Protein AF-A0A939YQW4-F1 (afdb_monomer)

Structure (mmCIF, N/CA/C/O backbone):
data_AF-A0A939YQW4-F1
#
_entry.id   AF-A0A939YQW4-F1
#
loop_
_atom_site.group_PDB
_atom_site.id
_atom_site.type_symbol
_atom_site.label_atom_id
_atom_site.label_alt_id
_atom_site.label_comp_id
_atom_site.label_asym_id
_atom_site.label_entity_id
_atom_site.label_seq_id
_atom_site.pdbx_PDB_ins_code
_atom_site.Cartn_x
_atom_site.Cartn_y
_atom_site.Cartn_z
_atom_site.occupancy
_atom_site.B_iso_or_equiv
_atom_site.auth_seq_id
_atom_site.auth_comp_id
_atom_site.auth_asym_id
_atom_site.auth_atom_id
_atom_site.pdbx_PDB_model_num
ATOM 1 N N . MET A 1 1 ? -49.190 -69.849 -3.416 1.00 30.16 1 MET A N 1
ATOM 2 C CA . MET A 1 1 ? -49.965 -68.965 -2.510 1.00 30.16 1 MET A CA 1
ATOM 3 C C . MET A 1 1 ? -49.266 -67.608 -2.540 1.00 30.16 1 MET A C 1
ATOM 5 O O . MET A 1 1 ? -48.049 -67.630 -2.464 1.00 30.16 1 MET A O 1
ATOM 9 N N . ALA A 1 2 ? -49.889 -66.443 -2.730 1.00 30.00 2 ALA A N 1
ATOM 10 C CA . ALA A 1 2 ? -51.311 -66.060 -2.793 1.00 30.00 2 ALA A CA 1
ATOM 11 C C . ALA A 1 2 ? -51.545 -65.056 -3.982 1.00 30.00 2 ALA A C 1
ATOM 13 O O . ALA A 1 2 ? -50.626 -64.911 -4.788 1.00 30.00 2 ALA A O 1
ATOM 14 N N . PRO A 1 3 ? -52.747 -64.469 -4.206 1.00 33.31 3 PRO A N 1
ATOM 15 C CA . PRO A 1 3 ? -53.218 -64.133 -5.562 1.00 33.31 3 PRO A CA 1
ATOM 16 C C . PRO A 1 3 ? -53.056 -62.671 -6.058 1.00 33.31 3 PRO A C 1
ATOM 18 O O . PRO A 1 3 ? -52.365 -61.829 -5.495 1.00 33.31 3 PRO A O 1
ATOM 21 N N . LYS A 1 4 ? -53.711 -62.442 -7.203 1.00 27.64 4 LYS A N 1
ATOM 22 C CA . LYS A 1 4 ? -53.666 -61.358 -8.193 1.00 27.64 4 LYS A CA 1
ATOM 23 C C . LYS A 1 4 ? -54.621 -60.185 -7.871 1.00 27.64 4 LYS A C 1
ATOM 25 O O . LYS A 1 4 ? -55.777 -60.444 -7.579 1.00 27.64 4 LYS A O 1
ATOM 30 N N . ILE A 1 5 ? -54.114 -58.950 -8.021 1.00 29.58 5 ILE A N 1
ATOM 31 C CA . ILE A 1 5 ? -54.700 -57.692 -8.575 1.00 29.58 5 ILE A CA 1
ATOM 32 C C . ILE A 1 5 ? -56.235 -57.439 -8.458 1.00 29.58 5 ILE A C 1
ATOM 34 O O . ILE A 1 5 ? -57.017 -58.305 -8.826 1.00 29.58 5 ILE A O 1
ATOM 38 N N . ILE A 1 6 ? -56.626 -56.173 -8.181 1.00 28.83 6 ILE A N 1
ATOM 39 C CA . ILE A 1 6 ? -57.636 -55.316 -8.895 1.00 28.83 6 ILE A CA 1
ATOM 40 C C . ILE A 1 6 ? -58.507 -54.477 -7.919 1.00 28.83 6 ILE A C 1
ATOM 42 O O . ILE A 1 6 ? -59.417 -55.042 -7.335 1.00 28.83 6 ILE A O 1
ATOM 46 N N . ARG A 1 7 ? -58.286 -53.135 -7.895 1.00 27.45 7 ARG A N 1
ATOM 47 C CA . ARG A 1 7 ? -59.274 -52.002 -7.815 1.00 27.45 7 ARG A CA 1
ATOM 48 C C . ARG A 1 7 ? -60.324 -51.999 -6.666 1.00 27.45 7 ARG A C 1
ATOM 50 O O . ARG A 1 7 ? -60.473 -52.975 -5.960 1.00 27.45 7 ARG A O 1
ATOM 57 N N . ALA A 1 8 ? -61.129 -50.962 -6.406 1.00 28.20 8 ALA A N 1
ATOM 58 C CA . ALA A 1 8 ? -61.117 -49.498 -6.613 1.00 28.20 8 ALA A CA 1
ATOM 59 C C . ALA A 1 8 ? -62.215 -48.906 -5.696 1.00 28.20 8 ALA A C 1
ATOM 61 O O . ALA A 1 8 ? -63.096 -49.658 -5.288 1.00 28.20 8 ALA A O 1
ATOM 62 N N . SER A 1 9 ? -62.228 -47.587 -5.472 1.00 31.28 9 SER A N 1
ATOM 63 C CA . SER A 1 9 ? -63.451 -46.766 -5.609 1.00 31.28 9 SER A CA 1
ATOM 64 C C . SER A 1 9 ? -63.164 -45.292 -5.322 1.00 31.28 9 SER A C 1
ATOM 66 O O . SER A 1 9 ? -62.547 -44.963 -4.310 1.00 31.28 9 SER A O 1
ATOM 68 N N . ASP A 1 10 ? -63.641 -44.427 -6.208 1.00 33.38 10 ASP A N 1
ATOM 69 C CA . ASP A 1 10 ? -63.492 -42.972 -6.172 1.00 33.38 10 ASP A CA 1
ATOM 70 C C . ASP A 1 10 ? -64.419 -42.295 -5.136 1.00 33.38 10 ASP A C 1
ATOM 72 O O . ASP A 1 10 ? -65.405 -42.889 -4.696 1.00 33.38 10 ASP A O 1
ATOM 76 N N . GLY A 1 11 ? -64.125 -41.042 -4.754 1.00 30.00 11 GLY A N 1
ATOM 77 C CA . GLY A 1 11 ? -64.911 -40.312 -3.744 1.00 30.00 11 GLY A CA 1
ATOM 78 C C . GLY A 1 11 ? -64.477 -38.863 -3.455 1.00 30.00 11 GLY A C 1
ATOM 79 O O . GLY A 1 11 ? -64.029 -38.562 -2.353 1.00 30.00 11 GLY A O 1
ATOM 80 N N . GLN A 1 12 ? -64.637 -37.962 -4.428 1.00 27.55 12 GLN A N 1
ATOM 81 C CA . GLN A 1 12 ? -64.809 -36.500 -4.236 1.00 27.55 12 GLN A CA 1
ATOM 82 C C . GLN A 1 12 ? -66.330 -36.267 -3.980 1.00 27.55 12 GLN A C 1
ATOM 84 O O . GLN A 1 12 ? -67.111 -36.958 -4.626 1.00 27.55 12 GLN A O 1
ATOM 89 N N . GLU A 1 13 ? -66.902 -35.449 -3.075 1.00 27.69 13 GLU A N 1
ATOM 90 C CA . GLU A 1 13 ? -66.706 -34.047 -2.614 1.00 27.69 13 GLU A CA 1
ATOM 91 C C . GLU A 1 13 ? -67.605 -33.771 -1.353 1.00 27.69 13 GLU A C 1
ATOM 93 O O . GLU A 1 13 ? -68.468 -34.599 -1.079 1.00 27.69 13 GLU A O 1
ATOM 98 N N . VAL A 1 14 ? -67.612 -32.670 -0.560 1.00 27.38 14 VAL A N 1
ATOM 99 C CA . VAL A 1 14 ? -66.694 -31.545 -0.204 1.00 27.38 14 VAL A CA 1
ATOM 100 C C . VAL A 1 14 ? -67.257 -30.784 1.039 1.00 27.38 14 VAL A C 1
ATOM 102 O O . VAL A 1 14 ? -68.455 -30.529 1.093 1.00 27.38 14 VAL A O 1
ATOM 105 N N . LYS A 1 15 ? -66.380 -30.295 1.950 1.00 29.81 15 LYS A N 1
ATOM 106 C CA . LYS A 1 15 ? -66.595 -29.232 2.995 1.00 29.81 15 LYS A CA 1
ATOM 107 C C . LYS A 1 15 ? -67.604 -29.466 4.160 1.00 29.81 15 LYS A C 1
ATOM 109 O O . LYS A 1 15 ? -68.461 -30.333 4.062 1.00 29.81 15 LYS A O 1
ATOM 114 N N . PRO A 1 16 ? -67.615 -28.599 5.212 1.00 44.62 16 PRO A N 1
ATOM 115 C CA . PRO A 1 16 ? -66.535 -27.752 5.777 1.00 44.62 16 PRO A CA 1
ATOM 116 C C . PRO A 1 16 ? -66.421 -27.802 7.329 1.00 44.62 16 PRO A C 1
ATOM 118 O O . PRO A 1 16 ? -67.441 -27.884 8.000 1.00 44.62 16 PRO A O 1
ATOM 121 N N . ALA A 1 17 ? -65.228 -27.578 7.909 1.00 26.91 17 ALA A N 1
ATOM 122 C CA . ALA A 1 17 ? -65.021 -26.754 9.127 1.00 26.91 17 ALA A CA 1
ATOM 123 C C . ALA A 1 17 ? -63.537 -26.686 9.558 1.00 26.91 17 ALA A C 1
ATOM 125 O O . ALA A 1 17 ? -62.753 -27.591 9.302 1.00 26.91 17 ALA A O 1
ATOM 126 N N . ALA A 1 18 ? -63.188 -25.578 10.210 1.00 33.50 18 ALA A N 1
ATOM 127 C CA . ALA A 1 18 ? -61.872 -25.117 10.652 1.00 33.50 18 ALA A CA 1
ATOM 128 C C . ALA A 1 18 ? -60.946 -26.103 11.411 1.00 33.50 18 ALA A C 1
ATOM 130 O O . ALA A 1 18 ? -61.357 -26.683 12.413 1.00 33.50 18 ALA A O 1
ATOM 131 N N . ALA A 1 19 ? -59.655 -26.115 11.032 1.00 32.97 19 ALA A N 1
ATOM 132 C CA . ALA A 1 19 ? -58.505 -25.982 11.950 1.00 32.97 19 ALA A CA 1
ATOM 133 C C . ALA A 1 19 ? -57.177 -25.746 11.179 1.00 32.97 19 ALA A C 1
ATOM 135 O O . ALA A 1 19 ? -56.681 -26.616 10.466 1.00 32.97 19 ALA A O 1
ATOM 136 N N . GLU A 1 20 ? -56.598 -24.554 11.338 1.00 42.84 20 GLU A N 1
ATOM 137 C CA . GLU A 1 20 ? -55.246 -24.148 10.901 1.00 42.84 20 GLU A CA 1
ATOM 138 C C . GLU A 1 20 ? -54.150 -24.584 11.930 1.00 42.84 20 GLU A C 1
ATOM 140 O O . GLU A 1 20 ? -54.489 -25.136 12.975 1.00 42.84 20 GLU A O 1
ATOM 145 N N . PRO A 1 21 ? -52.831 -24.329 11.748 1.00 40.72 21 PRO A N 1
ATOM 146 C CA . PRO A 1 21 ? -51.987 -24.773 10.639 1.00 40.72 21 PRO A CA 1
ATOM 147 C C . PRO A 1 21 ? -50.604 -25.263 11.163 1.00 40.72 21 PRO A C 1
ATOM 149 O O . PRO A 1 21 ? -49.557 -24.721 10.802 1.00 40.72 21 PRO A O 1
ATOM 152 N N . ALA A 1 22 ? -50.567 -26.263 12.052 1.00 39.88 22 ALA A N 1
ATOM 153 C CA . ALA A 1 22 ? -49.387 -26.558 12.889 1.00 39.88 22 ALA A CA 1
ATOM 154 C C . ALA A 1 22 ? -48.066 -26.925 12.159 1.00 39.88 22 ALA A C 1
ATOM 156 O O . ALA A 1 22 ? -46.996 -26.851 12.758 1.00 39.88 22 ALA A O 1
ATOM 157 N N . VAL A 1 23 ? -48.102 -27.305 10.876 1.00 37.78 23 VAL A N 1
ATOM 158 C CA . VAL A 1 23 ? -46.944 -27.900 10.170 1.00 37.78 23 VAL A CA 1
ATOM 159 C C . VAL A 1 23 ? -46.058 -26.869 9.444 1.00 37.78 23 VAL A C 1
ATOM 161 O O . VAL A 1 23 ? -44.903 -27.155 9.136 1.00 37.78 23 VAL A O 1
ATOM 164 N N . LYS A 1 24 ? -46.529 -25.635 9.200 1.00 32.56 24 LYS A N 1
ATOM 165 C CA . LYS A 1 24 ? -45.761 -24.639 8.414 1.00 32.56 24 LYS A CA 1
ATOM 166 C C . LYS A 1 24 ? -44.738 -23.811 9.205 1.00 32.56 24 LYS A C 1
ATOM 168 O O . LYS A 1 24 ? -43.949 -23.104 8.586 1.00 32.56 24 LYS A O 1
ATOM 173 N N . LYS A 1 25 ? -44.687 -23.910 10.540 1.00 32.81 25 LYS A N 1
ATOM 174 C CA . LYS A 1 25 ? -43.757 -23.108 11.368 1.00 32.81 25 LYS A CA 1
ATOM 175 C C . LYS A 1 25 ? -42.356 -23.727 11.542 1.00 32.81 25 LYS A C 1
ATOM 177 O O . LYS A 1 25 ? -41.453 -23.045 12.007 1.00 32.81 25 LYS A O 1
ATOM 182 N N . ALA A 1 26 ? -42.151 -24.983 11.131 1.00 31.78 26 ALA A N 1
ATOM 183 C CA . ALA A 1 26 ? -40.873 -25.693 11.290 1.00 31.78 26 ALA A CA 1
ATOM 184 C C . ALA A 1 26 ? -39.884 -25.524 10.112 1.00 31.78 26 ALA A C 1
ATOM 186 O O . ALA A 1 26 ? -38.709 -25.845 10.252 1.00 31.78 26 ALA A O 1
ATOM 187 N N . ALA A 1 27 ? -40.329 -25.011 8.958 1.00 31.38 27 ALA A N 1
ATOM 188 C CA . ALA A 1 27 ? -39.517 -24.940 7.732 1.00 31.38 27 ALA A CA 1
ATOM 189 C C . ALA A 1 27 ? -38.803 -23.589 7.499 1.00 31.38 27 ALA A C 1
ATOM 191 O O . ALA A 1 27 ? -38.090 -23.442 6.512 1.00 31.38 27 ALA A O 1
ATOM 192 N N . ALA A 1 28 ? -38.975 -22.608 8.393 1.00 32.84 28 ALA A N 1
ATOM 193 C CA . ALA A 1 28 ? -38.348 -21.280 8.297 1.00 32.84 28 ALA A CA 1
ATOM 194 C C . ALA A 1 28 ? -37.102 -21.110 9.196 1.00 32.84 28 ALA A C 1
ATOM 196 O O . ALA A 1 28 ? -36.535 -20.024 9.263 1.00 32.84 28 ALA A O 1
ATOM 197 N N . ALA A 1 29 ? -36.676 -22.170 9.895 1.00 37.09 29 ALA A N 1
ATOM 198 C CA . ALA A 1 29 ? -35.589 -22.144 10.883 1.00 37.09 29 ALA A CA 1
ATOM 199 C C . ALA A 1 29 ? -34.308 -22.881 10.429 1.00 37.09 29 ALA A C 1
ATOM 201 O O . ALA A 1 29 ? -33.447 -23.191 11.248 1.00 37.09 29 ALA A O 1
ATOM 202 N N . ALA A 1 30 ? -34.165 -23.166 9.131 1.00 41.22 30 ALA A N 1
ATOM 203 C CA . ALA A 1 30 ? -32.994 -23.830 8.556 1.00 41.22 30 ALA A CA 1
ATOM 204 C C . ALA A 1 30 ? -32.282 -22.883 7.577 1.00 41.22 30 ALA A C 1
ATOM 206 O O . ALA A 1 30 ? -32.712 -22.734 6.435 1.00 41.22 30 ALA A O 1
ATOM 207 N N . GLY A 1 31 ? -31.207 -22.217 8.019 1.00 39.03 31 GLY A N 1
ATOM 208 C CA . GLY A 1 31 ? -30.478 -21.289 7.142 1.00 39.03 31 GLY A CA 1
ATOM 209 C C . GLY A 1 31 ? -29.354 -20.451 7.756 1.00 39.03 31 GLY A C 1
ATOM 210 O O . GLY A 1 31 ? -28.451 -20.066 7.015 1.00 39.03 31 GLY A O 1
ATOM 211 N N . LYS A 1 32 ? -29.327 -20.201 9.078 1.00 49.53 32 LYS A N 1
ATOM 212 C CA . LYS A 1 32 ? -28.122 -19.634 9.714 1.00 49.53 32 LYS A CA 1
ATOM 213 C C . LYS A 1 32 ? -27.002 -20.680 9.628 1.00 49.53 32 LYS A C 1
ATOM 215 O O . LYS A 1 32 ? -27.008 -21.655 10.377 1.00 49.53 32 LYS A O 1
ATOM 220 N N . LYS A 1 33 ? -26.059 -20.496 8.694 1.00 58.78 33 LYS A N 1
ATOM 221 C CA . LYS A 1 33 ? -24.774 -21.211 8.716 1.00 58.78 33 LYS A CA 1
ATOM 222 C C . LYS A 1 33 ? -24.140 -20.961 10.085 1.00 58.78 33 LYS A C 1
ATOM 224 O O . LYS A 1 33 ? -24.171 -19.827 10.552 1.00 58.78 33 LYS A O 1
ATOM 229 N N . ALA A 1 34 ? -23.585 -21.992 10.718 1.00 70.69 34 ALA A N 1
ATOM 230 C CA . ALA A 1 34 ? -22.866 -21.813 11.974 1.00 70.69 34 ALA A CA 1
ATOM 231 C C . ALA A 1 34 ? -21.654 -20.903 11.720 1.00 70.69 34 ALA A C 1
ATOM 233 O O . ALA A 1 34 ? -20.734 -21.292 10.999 1.00 70.69 34 ALA A O 1
ATOM 234 N N . GLN A 1 35 ? -21.698 -19.681 12.250 1.00 81.12 35 GLN A N 1
ATOM 235 C CA . GLN A 1 35 ? -20.616 -18.711 12.122 1.00 81.12 35 GLN A CA 1
ATOM 236 C C . GLN A 1 35 ? -19.608 -18.954 13.238 1.00 81.12 35 GLN A C 1
ATOM 238 O O . GLN A 1 35 ? -19.984 -19.061 14.405 1.00 81.12 35 GLN A O 1
ATOM 243 N N . THR A 1 36 ? -18.330 -19.043 12.886 1.00 89.31 36 THR A N 1
ATOM 244 C CA . THR A 1 36 ? -17.248 -19.115 13.870 1.00 89.31 36 THR A CA 1
ATOM 245 C C . THR A 1 36 ? -16.894 -17.696 14.294 1.00 89.31 36 THR A C 1
ATOM 247 O O . THR A 1 36 ? -16.324 -16.957 13.486 1.00 89.31 36 THR A O 1
ATOM 250 N N . VAL A 1 37 ? -17.231 -17.312 15.523 1.00 89.56 37 VAL A N 1
ATOM 251 C CA . VAL A 1 37 ? -16.714 -16.078 16.130 1.00 89.56 37 VAL A CA 1
ATOM 252 C C . VAL A 1 37 ? -15.318 -16.356 16.679 1.00 89.56 37 VAL A C 1
ATOM 254 O O . VAL A 1 37 ? -15.072 -17.422 17.246 1.00 89.56 37 VAL A O 1
ATOM 257 N N . VAL A 1 38 ? -14.397 -15.428 16.444 1.00 92.56 38 VAL A N 1
ATOM 258 C CA . VAL A 1 38 ? -13.001 -15.495 16.870 1.00 92.56 38 VAL A CA 1
ATOM 259 C C . VAL A 1 38 ? -12.679 -14.193 17.592 1.00 92.56 38 VAL A C 1
ATOM 261 O O . VAL A 1 38 ? -12.739 -13.128 16.983 1.00 92.56 38 VAL A O 1
ATOM 264 N N . GLU A 1 39 ? -12.321 -14.279 18.868 1.00 90.88 39 GLU A N 1
ATOM 265 C CA . GLU A 1 39 ? -11.854 -13.126 19.640 1.00 90.88 39 GLU A CA 1
ATOM 266 C C . GLU A 1 39 ? -10.645 -12.484 18.938 1.00 90.88 39 GLU A C 1
ATOM 268 O O . GLU A 1 39 ? -9.712 -13.169 18.493 1.00 90.88 39 GLU A O 1
ATOM 273 N N . ALA A 1 40 ? -10.689 -11.166 18.770 1.00 85.44 40 ALA A N 1
ATOM 274 C CA . ALA A 1 40 ? -9.628 -10.407 18.144 1.00 85.44 40 ALA A CA 1
ATOM 275 C C . ALA A 1 40 ? -8.378 -10.448 19.027 1.00 85.44 40 ALA A C 1
ATOM 277 O O . ALA A 1 40 ? -8.417 -10.206 20.227 1.00 85.44 40 ALA A O 1
ATOM 278 N N . THR A 1 41 ? -7.226 -10.750 18.429 1.00 79.88 41 THR A N 1
ATOM 279 C CA . THR A 1 41 ? -5.960 -10.633 19.154 1.00 79.88 41 THR A CA 1
ATOM 280 C C . THR A 1 41 ? -5.552 -9.158 19.206 1.00 79.88 41 THR A C 1
ATOM 282 O O . THR A 1 41 ? -5.334 -8.598 18.122 1.00 79.88 41 THR A O 1
ATOM 285 N N . PRO A 1 42 ? -5.348 -8.551 20.390 1.00 71.88 42 PRO A N 1
ATOM 286 C CA . PRO A 1 42 ? -5.043 -7.129 20.498 1.00 71.88 42 PRO A CA 1
ATOM 287 C C . PRO A 1 42 ? -3.790 -6.752 19.718 1.00 71.88 42 PRO A C 1
ATOM 289 O O . PRO A 1 42 ? -2.706 -7.333 19.888 1.00 71.88 42 PRO A O 1
ATOM 292 N N . THR A 1 43 ? -3.933 -5.761 18.839 1.00 65.62 43 THR A N 1
ATOM 293 C CA . THR A 1 43 ? -2.882 -5.314 17.930 1.00 65.62 43 THR A CA 1
ATOM 294 C C . THR A 1 43 ? -1.780 -4.577 18.688 1.00 65.62 43 THR A C 1
ATOM 296 O O . THR A 1 43 ? -1.739 -3.357 18.766 1.00 65.62 43 THR A O 1
ATOM 299 N N . LYS A 1 44 ? -0.770 -5.319 19.162 1.00 60.72 44 LYS A N 1
ATOM 300 C CA . LYS A 1 44 ? 0.505 -4.768 19.679 1.00 60.72 44 LYS A CA 1
ATOM 301 C C . LYS A 1 44 ? 1.385 -4.146 18.573 1.00 60.72 44 LYS A C 1
ATOM 303 O O . LYS A 1 44 ? 2.600 -4.342 18.538 1.00 60.72 44 LYS A O 1
ATOM 308 N N . GLY A 1 45 ? 0.775 -3.455 17.613 1.00 63.41 45 GLY A N 1
ATOM 309 C CA . GLY A 1 45 ? 1.433 -2.847 16.467 1.00 63.41 45 GLY A CA 1
ATOM 310 C C . GLY A 1 45 ? 1.919 -1.439 16.786 1.00 63.41 45 GLY A C 1
ATOM 311 O O . GLY A 1 45 ? 1.120 -0.546 17.023 1.00 63.41 45 GLY A O 1
ATOM 312 N N . SER A 1 46 ? 3.228 -1.196 16.724 1.00 84.31 46 SER A N 1
ATOM 313 C CA . SER A 1 46 ? 3.735 0.179 16.742 1.00 84.31 46 SER A CA 1
ATOM 314 C C . SER A 1 46 ? 3.538 0.818 15.365 1.00 84.31 46 SER A C 1
ATOM 316 O O . SER A 1 46 ? 4.196 0.413 14.402 1.00 84.31 46 SER A O 1
ATOM 318 N N . ALA A 1 47 ? 2.687 1.845 15.271 1.00 87.62 47 ALA A N 1
ATOM 319 C CA . ALA A 1 47 ? 2.525 2.631 14.045 1.00 87.62 47 ALA A CA 1
ATOM 320 C C . ALA A 1 47 ? 3.866 3.197 13.542 1.00 87.62 47 ALA A C 1
ATOM 322 O O . ALA A 1 47 ? 4.163 3.132 12.351 1.00 87.62 47 ALA A O 1
ATOM 323 N N . LEU A 1 48 ? 4.727 3.664 14.456 1.00 88.88 48 LEU A N 1
ATOM 324 C CA . LEU A 1 48 ? 6.078 4.127 14.132 1.00 88.88 48 LEU A CA 1
ATOM 325 C C . LEU A 1 48 ? 6.929 3.016 13.493 1.00 88.88 48 LEU A C 1
ATOM 327 O O . LEU A 1 48 ? 7.578 3.252 12.477 1.00 88.88 48 LEU A O 1
ATOM 331 N N . GLY A 1 49 ? 6.893 1.799 14.047 1.00 91.62 49 GLY A N 1
ATOM 332 C CA . GLY A 1 49 ? 7.601 0.644 13.487 1.00 91.62 49 GLY A CA 1
ATOM 333 C C . GLY A 1 49 ? 7.136 0.299 12.068 1.00 91.62 49 GLY A C 1
ATOM 334 O O . GLY A 1 49 ? 7.964 0.063 11.188 1.00 91.62 49 GLY A O 1
ATOM 335 N N . TYR A 1 50 ? 5.824 0.349 11.818 1.00 93.69 50 TYR A N 1
ATOM 336 C CA . TYR A 1 50 ? 5.261 0.137 10.483 1.00 93.69 50 TYR A CA 1
ATOM 337 C C . TYR A 1 50 ? 5.625 1.259 9.493 1.00 93.69 50 TYR A C 1
ATOM 339 O O . TYR A 1 50 ? 6.023 0.951 8.368 1.00 93.69 50 TYR A O 1
ATOM 347 N N . ARG A 1 51 ? 5.598 2.538 9.908 1.00 94.50 51 ARG A N 1
ATOM 348 C CA . ARG A 1 51 ? 6.058 3.677 9.082 1.00 94.50 51 ARG A CA 1
ATOM 349 C C . ARG A 1 51 ? 7.539 3.563 8.718 1.00 94.50 51 ARG A C 1
ATOM 351 O O . ARG A 1 51 ? 7.890 3.746 7.556 1.00 94.50 51 ARG A O 1
ATOM 358 N N . ILE A 1 52 ? 8.406 3.217 9.675 1.00 94.88 52 ILE A N 1
ATOM 359 C CA . ILE A 1 52 ? 9.843 3.011 9.420 1.00 94.88 52 ILE A CA 1
ATOM 360 C C . ILE A 1 52 ? 10.053 1.846 8.445 1.00 94.88 52 ILE A C 1
ATOM 362 O O . ILE A 1 52 ? 10.796 1.994 7.477 1.00 94.88 52 ILE A O 1
ATOM 366 N N . GLY A 1 53 ? 9.369 0.714 8.651 1.00 95.25 53 GLY A N 1
ATOM 367 C CA . GLY A 1 53 ? 9.439 -0.438 7.746 1.00 95.25 53 GLY A CA 1
ATOM 368 C C . GLY A 1 53 ? 9.024 -0.092 6.312 1.00 95.25 53 GLY A C 1
ATOM 369 O O . GLY A 1 53 ? 9.731 -0.441 5.368 1.00 95.25 53 GLY A O 1
ATOM 370 N N . ALA A 1 54 ? 7.930 0.655 6.147 1.00 96.38 54 ALA A N 1
ATOM 371 C CA . ALA A 1 54 ? 7.473 1.151 4.851 1.00 96.38 54 ALA A CA 1
ATOM 372 C C . ALA A 1 54 ? 8.496 2.085 4.177 1.00 96.38 54 ALA A C 1
ATOM 374 O O . ALA A 1 54 ? 8.840 1.872 3.016 1.00 96.38 54 ALA A O 1
ATOM 375 N N . ILE A 1 55 ? 9.046 3.064 4.907 1.00 96.06 55 ILE A N 1
ATOM 376 C CA . ILE A 1 55 ? 10.067 3.986 4.381 1.00 96.06 55 ILE A CA 1
ATOM 377 C C . ILE A 1 55 ? 11.319 3.222 3.931 1.00 96.06 55 ILE A C 1
ATOM 379 O O . ILE A 1 55 ? 11.816 3.461 2.832 1.00 96.06 55 ILE A O 1
ATOM 383 N N . VAL A 1 56 ? 11.811 2.272 4.734 1.00 97.31 56 VAL A N 1
ATOM 384 C CA . VAL A 1 56 ? 12.972 1.440 4.372 1.00 97.31 56 VAL A CA 1
ATOM 385 C C . VAL A 1 56 ? 12.700 0.635 3.098 1.00 97.31 56 VAL A C 1
ATOM 387 O O . VAL A 1 56 ? 13.562 0.573 2.223 1.00 97.31 56 VAL A O 1
ATOM 390 N N . LEU A 1 57 ? 11.502 0.067 2.949 1.00 97.31 57 LEU A N 1
ATOM 391 C CA . LEU A 1 57 ? 11.124 -0.681 1.748 1.00 97.31 57 LEU A CA 1
ATOM 392 C C . LEU A 1 57 ? 10.985 0.213 0.508 1.00 97.31 57 LEU A C 1
ATOM 394 O O . LEU A 1 57 ? 11.439 -0.192 -0.558 1.00 97.31 57 LEU A O 1
ATOM 398 N N . TRP A 1 58 ? 10.464 1.440 0.625 1.00 97.31 58 TRP A N 1
ATOM 399 C CA . TRP A 1 58 ? 10.490 2.404 -0.485 1.00 97.31 58 TRP A CA 1
ATOM 400 C C . TRP A 1 58 ? 11.913 2.840 -0.858 1.00 97.31 58 TRP A C 1
ATOM 402 O O . TRP A 1 58 ? 12.202 3.012 -2.038 1.00 97.31 58 TRP A O 1
ATOM 412 N N . LEU A 1 59 ? 12.831 2.974 0.104 1.00 96.69 59 LEU A N 1
ATOM 413 C CA . LEU A 1 59 ? 14.243 3.245 -0.198 1.00 96.69 59 LEU A CA 1
ATOM 414 C C . LEU A 1 59 ? 14.916 2.060 -0.916 1.00 96.69 59 LEU A C 1
ATOM 416 O O . LEU A 1 59 ? 15.746 2.275 -1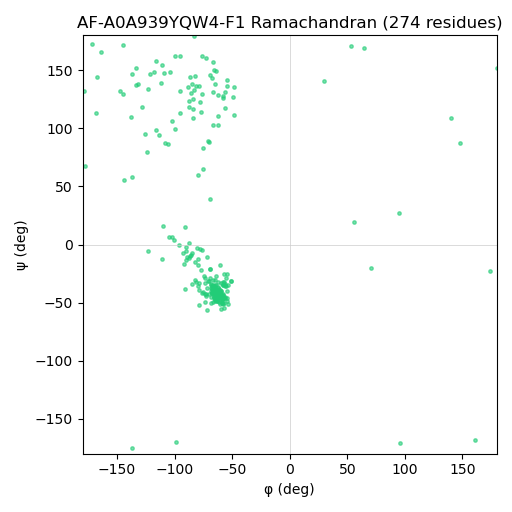.799 1.00 96.69 59 LEU A O 1
ATOM 420 N N . ILE A 1 60 ? 14.537 0.818 -0.591 1.00 95.94 60 ILE A N 1
ATOM 421 C CA . ILE A 1 60 ? 14.974 -0.390 -1.315 1.00 95.94 60 ILE A CA 1
ATOM 422 C C . ILE A 1 60 ? 14.387 -0.427 -2.736 1.00 95.94 60 ILE A C 1
ATOM 424 O O . ILE A 1 60 ? 15.112 -0.759 -3.674 1.00 95.94 60 ILE A O 1
ATOM 428 N N . ALA A 1 61 ? 13.115 -0.054 -2.901 1.00 95.19 61 ALA A N 1
ATOM 429 C CA . ALA A 1 61 ? 12.426 0.057 -4.188 1.00 95.19 61 ALA A CA 1
ATOM 430 C C . ALA A 1 61 ? 13.138 1.082 -5.104 1.00 95.19 61 ALA A C 1
ATOM 432 O O . ALA A 1 61 ? 13.729 0.719 -6.122 1.00 95.19 61 ALA A O 1
ATOM 433 N N . ILE A 1 62 ? 13.310 2.322 -4.627 1.00 94.19 62 ILE A N 1
ATOM 434 C CA . ILE A 1 62 ? 14.104 3.370 -5.299 1.00 94.19 62 ILE A CA 1
ATOM 435 C C . ILE A 1 62 ? 15.545 2.899 -5.589 1.00 94.19 62 ILE A C 1
ATOM 437 O O . ILE A 1 62 ? 16.113 3.220 -6.633 1.00 94.19 62 ILE A O 1
ATOM 441 N N . GLY A 1 63 ? 16.146 2.098 -4.703 1.00 91.94 63 GLY A N 1
ATOM 442 C CA . GLY A 1 63 ? 17.438 1.452 -4.940 1.00 91.94 63 GLY A CA 1
ATOM 443 C C . GLY A 1 63 ? 17.425 0.472 -6.122 1.00 91.94 63 GLY A C 1
ATOM 444 O O . GLY A 1 63 ? 18.348 0.489 -6.938 1.00 91.94 63 GLY A O 1
ATOM 445 N N . CYS A 1 64 ? 16.376 -0.344 -6.258 1.00 91.25 64 CYS A N 1
ATOM 446 C CA . CYS A 1 64 ? 16.158 -1.227 -7.408 1.00 91.25 64 CYS A CA 1
ATOM 447 C C . CYS A 1 64 ? 16.015 -0.429 -8.713 1.00 91.25 64 CYS A C 1
ATOM 449 O O . CYS A 1 64 ? 16.615 -0.801 -9.724 1.00 91.25 64 CYS A O 1
ATOM 451 N N . GLU A 1 65 ? 15.317 0.705 -8.674 1.00 90.00 65 GLU A N 1
ATOM 452 C CA . GLU A 1 65 ? 15.175 1.609 -9.818 1.00 90.00 65 GLU A CA 1
ATOM 453 C C . GLU A 1 65 ? 16.498 2.271 -10.234 1.00 90.00 65 GLU A C 1
ATOM 455 O O . GLU A 1 65 ? 16.885 2.250 -11.408 1.00 90.00 65 GLU A O 1
ATOM 460 N N . ILE A 1 66 ? 17.283 2.767 -9.273 1.00 89.69 66 ILE A N 1
ATOM 461 C CA . ILE A 1 66 ? 18.631 3.296 -9.541 1.00 89.69 66 ILE A CA 1
ATOM 462 C C . ILE A 1 66 ? 19.528 2.206 -10.157 1.00 89.69 66 ILE A C 1
ATOM 464 O O . ILE A 1 66 ? 20.273 2.479 -11.103 1.00 89.69 66 ILE A O 1
ATOM 468 N N . MET A 1 67 ? 19.433 0.957 -9.689 1.00 86.50 67 MET A N 1
ATOM 469 C CA . MET A 1 67 ? 20.165 -0.181 -10.262 1.00 86.50 67 MET A CA 1
ATOM 470 C C . MET A 1 67 ? 19.732 -0.487 -11.706 1.00 86.50 67 MET A C 1
ATOM 472 O O . MET A 1 67 ? 20.597 -0.691 -12.565 1.00 86.50 67 MET A O 1
ATOM 476 N N . ALA A 1 68 ? 18.430 -0.445 -12.009 1.00 85.69 68 ALA A N 1
ATOM 477 C CA . ALA A 1 68 ? 17.914 -0.584 -13.372 1.00 85.69 68 ALA A CA 1
ATOM 478 C C . ALA A 1 68 ? 18.455 0.519 -14.302 1.00 85.69 68 ALA A C 1
ATOM 480 O O . ALA A 1 68 ? 18.941 0.233 -15.402 1.00 85.69 68 ALA A O 1
ATOM 481 N N . ILE A 1 69 ? 18.466 1.774 -13.839 1.00 84.81 69 ILE A N 1
ATOM 482 C CA . ILE A 1 69 ? 19.010 2.920 -14.582 1.00 84.81 69 ILE A CA 1
ATOM 483 C C . ILE A 1 69 ? 20.526 2.776 -14.804 1.00 84.81 69 ILE A C 1
ATOM 485 O O . ILE A 1 69 ? 21.010 3.002 -15.916 1.00 84.81 69 ILE A O 1
ATOM 489 N N . MET A 1 70 ? 21.298 2.341 -13.803 1.00 83.88 70 MET A N 1
ATOM 490 C CA . MET A 1 70 ? 22.743 2.115 -13.968 1.00 83.88 70 MET A CA 1
ATOM 491 C C . MET A 1 70 ? 23.059 1.004 -14.982 1.00 83.88 70 MET A C 1
ATOM 493 O O . MET A 1 70 ? 24.025 1.134 -15.745 1.00 83.88 70 MET A O 1
ATOM 497 N N . ALA A 1 71 ? 22.227 -0.042 -15.052 1.00 80.25 71 ALA A N 1
ATOM 498 C CA . ALA A 1 71 ? 22.319 -1.074 -16.085 1.00 80.25 71 ALA A CA 1
ATOM 499 C C . ALA A 1 71 ? 21.989 -0.525 -17.489 1.00 80.25 71 ALA A C 1
ATOM 501 O O . ALA A 1 71 ? 22.710 -0.822 -18.446 1.00 80.25 71 ALA A O 1
ATOM 502 N N . LEU A 1 72 ? 20.962 0.329 -17.624 1.00 80.12 72 LEU A N 1
ATOM 503 C CA . LEU A 1 72 ? 20.621 1.011 -18.886 1.00 80.12 72 LEU A CA 1
ATOM 504 C C . LEU A 1 72 ? 21.752 1.906 -19.402 1.00 80.12 72 LEU A C 1
ATOM 506 O O . LEU A 1 72 ? 22.028 1.940 -20.603 1.00 80.12 72 LEU A O 1
ATOM 510 N N . LEU A 1 73 ? 22.417 2.629 -18.499 1.00 77.00 73 LEU A N 1
ATOM 511 C CA . LEU A 1 73 ? 23.523 3.525 -18.833 1.00 77.00 73 LEU A CA 1
ATOM 512 C C . LEU A 1 73 ? 24.839 2.780 -19.127 1.00 77.00 73 LEU A C 1
ATOM 514 O O . LEU A 1 73 ? 25.811 3.420 -19.524 1.00 77.00 73 LEU A O 1
ATOM 518 N N . LYS A 1 74 ? 24.872 1.446 -18.967 1.00 69.06 74 LYS A N 1
ATOM 519 C CA . LYS A 1 74 ? 26.074 0.589 -19.027 1.00 69.06 74 LYS A CA 1
ATOM 520 C C . LYS A 1 74 ? 27.184 1.007 -18.049 1.00 69.06 74 LYS A C 1
ATOM 522 O O . LYS A 1 74 ? 28.334 0.616 -18.225 1.00 69.06 74 LYS A O 1
ATOM 527 N N . ASN A 1 75 ? 26.839 1.776 -17.015 1.00 61.28 75 ASN A N 1
ATOM 528 C CA . ASN A 1 75 ? 27.788 2.275 -16.019 1.00 61.28 75 ASN A CA 1
ATOM 529 C C . ASN A 1 75 ? 28.135 1.211 -14.963 1.00 61.28 75 ASN A C 1
ATOM 531 O O . ASN A 1 75 ? 29.131 1.328 -14.258 1.00 61.28 75 ASN A O 1
ATOM 535 N N . PHE A 1 76 ? 27.308 0.167 -14.849 1.00 60.88 76 PHE A N 1
ATOM 536 C CA . PHE A 1 76 ? 27.485 -0.907 -13.882 1.00 60.88 76 PHE A CA 1
ATOM 537 C C . PHE A 1 76 ? 26.984 -2.245 -14.446 1.00 60.88 76 PHE A C 1
ATOM 539 O O . PHE A 1 76 ? 25.876 -2.332 -14.977 1.00 60.88 76 PHE A O 1
ATOM 546 N N . VAL A 1 77 ? 27.794 -3.301 -14.320 1.00 60.28 77 VAL A N 1
ATOM 547 C CA . VAL A 1 77 ? 27.388 -4.681 -14.637 1.00 60.28 77 VAL A CA 1
ATOM 548 C C . VAL A 1 77 ? 26.936 -5.347 -13.343 1.00 60.28 77 VAL A C 1
ATOM 550 O O . VAL A 1 77 ? 27.747 -5.585 -12.450 1.00 60.28 77 VAL A O 1
ATOM 553 N N . ILE A 1 78 ? 25.645 -5.669 -13.244 1.00 63.53 78 ILE A N 1
ATOM 554 C CA . ILE A 1 78 ? 25.043 -6.222 -12.024 1.00 63.53 78 ILE A CA 1
ATOM 555 C C . ILE A 1 78 ? 25.436 -7.696 -11.865 1.00 63.53 78 ILE A C 1
ATOM 557 O O . ILE A 1 78 ? 24.699 -8.609 -12.241 1.00 63.53 78 ILE A O 1
ATOM 561 N N . ARG A 1 79 ? 26.630 -7.913 -11.300 1.00 56.28 79 ARG A N 1
ATOM 562 C CA . ARG A 1 79 ? 27.309 -9.216 -11.248 1.00 56.28 79 ARG A CA 1
ATOM 563 C C . ARG A 1 79 ? 26.490 -10.310 -10.550 1.00 56.28 79 ARG A C 1
ATOM 565 O O . ARG A 1 79 ? 26.566 -11.464 -10.958 1.00 56.28 79 ARG A O 1
ATOM 572 N N . PHE A 1 80 ? 25.686 -9.935 -9.550 1.00 57.72 80 PHE A N 1
ATOM 573 C CA . PHE A 1 80 ? 24.862 -10.849 -8.746 1.00 57.72 80 PHE A CA 1
ATOM 574 C C . PHE A 1 80 ? 23.752 -11.549 -9.555 1.00 57.72 80 PHE A C 1
ATOM 576 O O . PHE A 1 80 ? 23.428 -12.699 -9.281 1.00 57.72 80 PHE A O 1
ATOM 583 N N . THR A 1 81 ? 23.223 -10.898 -10.595 1.00 54.06 81 THR A N 1
ATOM 584 C CA . THR A 1 81 ? 22.200 -11.464 -11.498 1.00 54.06 81 THR A CA 1
ATOM 585 C C . THR A 1 81 ? 22.778 -12.213 -12.705 1.00 54.06 81 THR A C 1
ATOM 587 O O . THR A 1 81 ? 22.019 -12.776 -13.491 1.00 54.06 81 THR A O 1
ATOM 590 N N . THR A 1 82 ? 24.101 -12.202 -12.916 1.00 53.19 82 THR A N 1
ATOM 591 C CA . THR A 1 82 ? 24.698 -12.566 -14.216 1.00 53.19 82 THR A CA 1
ATOM 592 C C . THR A 1 82 ? 25.532 -13.847 -14.193 1.00 53.19 82 THR A C 1
ATOM 594 O O . THR A 1 82 ? 26.755 -13.797 -14.045 1.00 53.19 82 THR A O 1
ATOM 597 N N . ASN A 1 83 ? 24.908 -14.977 -14.532 1.00 54.62 83 ASN A N 1
ATOM 598 C CA . ASN A 1 83 ? 25.615 -16.167 -15.028 1.00 54.62 83 ASN A CA 1
ATOM 599 C C . ASN A 1 83 ? 25.976 -16.010 -16.522 1.00 54.62 83 ASN A C 1
ATOM 601 O O . ASN A 1 83 ? 25.529 -16.765 -17.379 1.00 54.62 83 ASN A O 1
ATOM 605 N N . GLY A 1 84 ? 26.767 -14.980 -16.845 1.00 51.44 84 GLY A N 1
ATOM 606 C CA . GLY A 1 84 ? 27.442 -14.797 -18.141 1.00 51.44 84 GLY A CA 1
ATOM 607 C C . GLY A 1 84 ? 26.590 -14.447 -19.374 1.00 51.44 84 GLY A C 1
ATOM 608 O O . GLY A 1 84 ? 27.142 -13.905 -20.326 1.00 51.44 84 GLY A O 1
ATOM 609 N N . ASN A 1 85 ? 25.280 -14.706 -19.377 1.00 57.25 85 ASN A N 1
ATOM 610 C CA . ASN A 1 85 ? 24.401 -14.498 -20.533 1.00 57.25 85 ASN A CA 1
ATOM 611 C C . ASN A 1 85 ? 23.063 -13.866 -20.105 1.00 57.25 85 ASN A C 1
ATOM 613 O O . ASN A 1 85 ? 22.250 -14.531 -19.465 1.00 57.25 85 ASN A O 1
ATOM 617 N N . THR A 1 86 ? 22.820 -12.596 -20.449 1.00 63.47 86 THR A N 1
ATOM 618 C CA . THR A 1 86 ? 21.570 -11.897 -20.091 1.00 63.47 86 THR A CA 1
ATOM 619 C C . THR A 1 86 ? 21.098 -10.919 -21.161 1.00 63.47 86 THR A C 1
ATOM 621 O O . THR A 1 86 ? 21.824 -10.013 -21.571 1.00 63.47 86 THR A O 1
ATOM 624 N N . ASN A 1 87 ? 19.823 -11.055 -21.530 1.00 77.00 87 ASN A N 1
ATOM 625 C CA . ASN A 1 87 ? 19.090 -10.091 -22.342 1.00 77.00 87 ASN A CA 1
ATOM 626 C C . ASN A 1 87 ? 18.704 -8.875 -21.489 1.00 77.00 87 ASN A C 1
ATOM 628 O O . ASN A 1 87 ? 18.078 -9.040 -20.443 1.00 77.00 87 ASN A O 1
ATOM 632 N N . MET A 1 88 ? 18.992 -7.659 -21.964 1.00 82.31 88 MET A N 1
ATOM 633 C CA . MET A 1 88 ? 18.713 -6.412 -21.230 1.00 82.31 88 MET A CA 1
ATOM 634 C C . MET A 1 88 ? 17.232 -6.260 -20.832 1.00 82.31 88 MET A C 1
ATOM 636 O O . MET A 1 88 ? 16.941 -5.786 -19.738 1.00 82.31 88 MET A O 1
ATOM 640 N N . LEU A 1 89 ? 16.300 -6.744 -21.664 1.00 86.81 89 LEU A N 1
ATOM 641 C CA . LEU A 1 89 ? 14.868 -6.796 -21.347 1.00 86.81 89 LEU A CA 1
ATOM 642 C C . LEU A 1 89 ? 14.556 -7.593 -20.069 1.00 86.81 89 LEU A C 1
ATOM 644 O O . LEU A 1 89 ? 13.740 -7.156 -19.265 1.00 86.81 89 LEU A O 1
ATOM 648 N N . ILE A 1 90 ? 15.206 -8.745 -19.869 1.00 86.44 90 ILE A N 1
ATOM 649 C CA . ILE A 1 90 ? 14.964 -9.607 -18.701 1.00 86.44 90 ILE A CA 1
ATOM 650 C C . ILE A 1 90 ? 15.447 -8.903 -17.432 1.00 86.44 90 ILE A C 1
ATOM 652 O O . ILE A 1 90 ? 14.739 -8.903 -16.431 1.00 86.44 90 ILE A O 1
ATOM 656 N N . THR A 1 91 ? 16.612 -8.249 -17.490 1.00 85.81 91 THR A N 1
ATOM 657 C CA . THR A 1 91 ? 17.136 -7.446 -16.377 1.00 85.81 91 THR A CA 1
ATOM 658 C C . THR A 1 91 ? 16.164 -6.330 -15.987 1.00 85.81 91 THR A C 1
ATOM 660 O O . THR A 1 91 ? 15.878 -6.174 -14.807 1.00 85.81 91 THR A O 1
ATOM 663 N N . LEU A 1 92 ? 15.609 -5.597 -16.960 1.00 89.38 92 LEU A N 1
ATOM 664 C CA . LEU A 1 92 ? 14.639 -4.528 -16.690 1.00 89.38 92 LEU A CA 1
ATOM 665 C C . LEU A 1 92 ? 13.351 -5.054 -16.054 1.00 89.38 92 LEU A C 1
ATOM 667 O O . LEU A 1 92 ? 12.922 -4.524 -15.036 1.00 89.38 92 LEU A O 1
ATOM 671 N N . ILE A 1 93 ? 12.762 -6.112 -16.620 1.00 91.19 93 ILE A N 1
ATOM 672 C CA . ILE A 1 93 ? 11.535 -6.715 -16.079 1.00 91.19 93 ILE A CA 1
ATOM 673 C C . ILE A 1 93 ? 11.763 -7.213 -14.645 1.00 91.19 93 ILE A C 1
ATOM 675 O O . ILE A 1 93 ? 10.902 -7.007 -13.797 1.00 91.19 93 ILE A O 1
ATOM 679 N N . LEU A 1 94 ? 12.923 -7.812 -14.353 1.00 90.69 94 LEU A N 1
ATOM 680 C CA . LEU A 1 94 ? 13.277 -8.264 -13.006 1.00 90.69 94 LEU A CA 1
ATOM 681 C C . LEU A 1 94 ? 13.262 -7.100 -12.004 1.00 90.69 94 LEU A C 1
ATOM 683 O O . LEU A 1 94 ? 12.604 -7.214 -10.972 1.00 90.69 94 LEU A O 1
ATOM 687 N N . PHE A 1 95 ? 13.928 -5.980 -12.307 1.00 91.75 95 PHE A N 1
ATOM 688 C CA . PHE A 1 95 ? 13.941 -4.825 -11.399 1.00 91.75 95 PHE A CA 1
ATOM 689 C C . PHE A 1 95 ? 12.563 -4.175 -11.240 1.00 91.75 95 PHE A C 1
ATOM 691 O O . PHE A 1 95 ? 12.181 -3.912 -10.107 1.00 91.75 95 PHE A O 1
ATOM 698 N N . ILE A 1 96 ? 11.785 -4.025 -12.319 1.00 93.94 96 ILE A N 1
ATOM 699 C CA . ILE A 1 96 ? 10.407 -3.497 -12.253 1.00 93.94 96 ILE A CA 1
ATOM 700 C C . ILE A 1 96 ? 9.511 -4.386 -11.371 1.00 93.94 96 ILE A C 1
ATOM 702 O O . ILE A 1 96 ? 8.683 -3.885 -10.614 1.00 93.94 96 ILE A O 1
ATOM 706 N N . VAL A 1 97 ? 9.667 -5.714 -11.443 1.00 94.81 97 VAL A N 1
ATOM 707 C CA . VAL A 1 97 ? 8.897 -6.657 -10.612 1.00 94.81 97 VAL A CA 1
ATOM 708 C C . VAL A 1 97 ? 9.343 -6.620 -9.146 1.00 94.81 97 VAL A C 1
ATOM 710 O O . VAL A 1 97 ? 8.492 -6.704 -8.264 1.00 94.81 97 VAL A O 1
ATOM 713 N N . LEU A 1 98 ? 10.643 -6.465 -8.863 1.00 94.06 98 LEU A N 1
ATOM 714 C CA . LEU A 1 98 ? 11.125 -6.270 -7.489 1.00 94.06 98 LEU A CA 1
ATOM 715 C C . LEU A 1 98 ? 10.630 -4.946 -6.894 1.00 94.06 98 LEU A C 1
ATOM 717 O O . LEU A 1 98 ? 10.141 -4.952 -5.766 1.00 94.06 98 LEU A O 1
ATOM 721 N N . ASP A 1 99 ? 10.713 -3.848 -7.650 1.00 93.94 99 ASP A N 1
ATOM 722 C CA . ASP A 1 99 ? 10.212 -2.532 -7.241 1.00 93.94 99 ASP A CA 1
ATOM 723 C C . ASP A 1 99 ? 8.717 -2.597 -6.898 1.00 93.94 99 ASP A C 1
ATOM 725 O O . ASP A 1 99 ? 8.328 -2.264 -5.781 1.00 93.94 99 ASP A O 1
ATOM 729 N N . LEU A 1 100 ? 7.903 -3.180 -7.788 1.00 96.06 100 LEU A N 1
ATOM 730 C CA . LEU A 1 100 ? 6.471 -3.412 -7.569 1.00 96.06 100 LEU A CA 1
ATOM 731 C C . LEU A 1 100 ? 6.185 -4.191 -6.277 1.00 96.06 100 LEU A C 1
ATOM 733 O O . LEU A 1 100 ? 5.316 -3.797 -5.499 1.00 96.06 100 LEU A O 1
ATOM 737 N N . ILE A 1 101 ? 6.915 -5.279 -6.014 1.00 96.94 101 ILE A N 1
ATOM 738 C CA . ILE A 1 101 ? 6.724 -6.070 -4.790 1.00 96.94 101 ILE A CA 1
ATOM 739 C C . ILE A 1 101 ? 7.055 -5.230 -3.547 1.00 96.94 101 ILE A C 1
ATOM 741 O O . ILE A 1 101 ? 6.254 -5.182 -2.611 1.00 96.94 101 ILE A O 1
ATOM 745 N N . PHE A 1 102 ? 8.201 -4.542 -3.529 1.00 97.50 102 PHE A N 1
ATOM 746 C CA . PHE A 1 102 ? 8.608 -3.737 -2.375 1.00 97.50 102 PHE A CA 1
ATOM 747 C C . PHE A 1 102 ? 7.699 -2.522 -2.154 1.00 97.50 102 PHE A C 1
ATOM 749 O O . PHE A 1 102 ? 7.300 -2.273 -1.016 1.00 97.50 102 PHE A O 1
ATOM 756 N N . ALA A 1 103 ? 7.305 -1.817 -3.217 1.00 97.00 103 ALA A N 1
ATOM 757 C CA . ALA A 1 103 ? 6.424 -0.656 -3.151 1.00 97.00 103 ALA A CA 1
ATOM 758 C C . ALA A 1 103 ? 5.013 -1.016 -2.651 1.00 97.00 103 ALA A C 1
ATOM 760 O O . ALA A 1 103 ? 4.470 -0.298 -1.807 1.00 97.00 103 ALA A O 1
ATOM 761 N N . ILE A 1 104 ? 4.443 -2.149 -3.091 1.00 97.12 104 ILE A N 1
ATOM 762 C CA . ILE A 1 104 ? 3.139 -2.631 -2.605 1.00 97.12 104 ILE A CA 1
ATOM 763 C C . ILE A 1 104 ? 3.210 -3.015 -1.122 1.00 97.12 104 ILE A C 1
ATOM 765 O O . ILE A 1 104 ? 2.331 -2.613 -0.356 1.00 97.12 104 ILE A O 1
ATOM 769 N N . ILE A 1 105 ? 4.239 -3.764 -0.698 1.00 97.25 105 ILE A N 1
ATOM 770 C CA . ILE A 1 105 ? 4.403 -4.171 0.710 1.00 97.25 105 ILE A CA 1
ATOM 771 C C . ILE A 1 105 ? 4.592 -2.936 1.601 1.00 97.25 105 ILE A C 1
ATOM 773 O O . ILE A 1 105 ? 3.933 -2.824 2.636 1.00 97.25 105 ILE A O 1
ATOM 777 N N . ALA A 1 106 ? 5.427 -1.982 1.176 1.00 96.56 106 ALA A N 1
ATOM 778 C CA . ALA A 1 106 ? 5.614 -0.704 1.856 1.00 96.56 106 ALA A CA 1
ATOM 779 C C . ALA A 1 106 ? 4.291 0.060 2.023 1.00 96.56 106 ALA A C 1
ATOM 781 O O . ALA A 1 106 ? 3.978 0.515 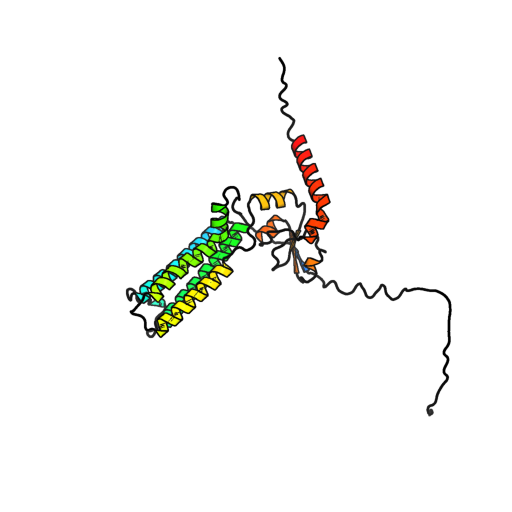3.121 1.00 96.56 106 ALA A O 1
ATOM 782 N N . ALA A 1 107 ? 3.470 0.135 0.973 1.00 96.00 107 ALA A N 1
ATOM 783 C CA . ALA A 1 107 ? 2.174 0.799 1.046 1.00 96.00 107 ALA A CA 1
ATOM 784 C C . ALA A 1 107 ? 1.171 0.079 1.968 1.00 96.00 107 ALA A C 1
ATOM 786 O O . ALA A 1 107 ? 0.436 0.748 2.690 1.00 96.00 107 ALA A O 1
ATOM 787 N N . GLN A 1 108 ? 1.164 -1.262 2.025 1.00 94.81 108 GLN A N 1
ATOM 788 C CA . GLN A 1 108 ? 0.304 -1.979 2.981 1.00 94.81 108 GLN A CA 1
ATOM 789 C C . GLN A 1 108 ? 0.744 -1.742 4.435 1.00 94.81 108 GLN A C 1
ATOM 791 O O . GLN A 1 108 ? -0.100 -1.571 5.315 1.00 94.81 108 GLN A O 1
ATOM 796 N N . LEU A 1 109 ? 2.057 -1.690 4.693 1.00 95.25 109 LEU A N 1
ATOM 797 C CA . LEU A 1 109 ? 2.609 -1.328 6.004 1.00 95.25 109 LEU A CA 1
ATOM 798 C C . LEU A 1 109 ? 2.239 0.112 6.385 1.00 95.25 109 LEU A C 1
ATOM 800 O O . LEU A 1 109 ? 1.864 0.359 7.529 1.00 95.25 109 LEU A O 1
ATOM 804 N N . TRP A 1 110 ? 2.284 1.043 5.427 1.00 95.44 110 TRP A N 1
ATOM 805 C CA . TRP A 1 110 ? 1.899 2.438 5.642 1.00 95.44 110 TRP A CA 1
ATOM 806 C C . TRP A 1 110 ? 0.407 2.589 5.971 1.00 95.44 110 TRP A C 1
ATOM 808 O O . TRP A 1 110 ? 0.074 3.189 6.991 1.00 95.44 110 TRP A O 1
ATOM 818 N N . LYS A 1 111 ? -0.491 1.960 5.197 1.00 92.62 111 LYS A N 1
ATOM 819 C CA . LYS A 1 111 ? -1.936 1.940 5.501 1.00 92.62 111 LYS A CA 1
ATOM 820 C C . LYS A 1 111 ? -2.227 1.331 6.871 1.00 92.62 111 LYS A C 1
ATOM 822 O O . LYS A 1 111 ? -2.975 1.903 7.656 1.00 92.62 111 LYS A O 1
ATOM 827 N N . LYS A 1 112 ? -1.564 0.221 7.225 1.00 91.31 112 LYS A N 1
ATOM 828 C CA . LYS A 1 112 ? -1.704 -0.358 8.570 1.00 91.31 112 LYS A CA 1
ATOM 829 C C . LYS A 1 112 ? -1.242 0.607 9.669 1.00 91.31 112 LYS A C 1
ATOM 831 O O . LYS A 1 112 ? -1.879 0.674 10.715 1.00 91.31 112 LYS A O 1
ATOM 836 N N . ALA A 1 113 ? -0.170 1.366 9.445 1.00 92.81 113 ALA A N 1
ATOM 837 C CA . ALA A 1 113 ? 0.257 2.388 10.395 1.00 92.81 113 ALA A CA 1
ATOM 838 C C . ALA A 1 113 ? -0.777 3.513 10.554 1.00 92.81 113 ALA A C 1
ATOM 840 O O . ALA A 1 113 ? -0.995 3.959 11.676 1.00 92.81 113 ALA A O 1
ATOM 841 N N . ASN A 1 114 ? -1.425 3.929 9.462 1.00 92.88 114 ASN A N 1
ATOM 842 C CA . ASN A 1 114 ? -2.478 4.946 9.478 1.00 92.88 114 ASN A CA 1
ATOM 843 C C . ASN A 1 114 ? -3.766 4.462 10.169 1.00 92.88 114 ASN A C 1
ATOM 845 O O . ASN A 1 114 ? -4.452 5.269 10.771 1.00 92.88 114 ASN A O 1
ATOM 849 N N . HIS A 1 115 ? -4.097 3.169 10.162 1.00 89.50 115 HIS A N 1
ATOM 850 C CA . HIS A 1 115 ? -5.236 2.668 10.952 1.00 89.50 115 HIS A CA 1
ATOM 851 C C . HIS A 1 115 ? -4.950 2.589 12.466 1.00 89.50 115 HIS A C 1
ATOM 853 O O . HIS A 1 115 ? -5.863 2.695 13.286 1.00 89.50 115 HIS A O 1
ATOM 859 N N . ILE A 1 116 ? -3.680 2.424 12.850 1.00 90.75 116 ILE A N 1
ATOM 860 C CA . ILE A 1 116 ? -3.247 2.424 14.257 1.00 90.75 116 ILE A CA 1
ATOM 861 C C . ILE A 1 116 ? -3.150 3.857 14.789 1.00 90.75 116 ILE A C 1
ATOM 863 O O . ILE A 1 116 ? -3.764 4.180 15.804 1.00 90.75 116 ILE A O 1
ATOM 867 N N . ASP A 1 117 ? -2.432 4.720 14.073 1.00 90.12 117 ASP A N 1
ATOM 868 C CA . ASP A 1 117 ? -2.219 6.132 14.400 1.00 90.12 117 ASP A CA 1
ATOM 869 C C . ASP A 1 117 ? -2.677 7.003 13.213 1.00 90.12 117 ASP A C 1
ATOM 871 O O . ASP A 1 117 ? -1.855 7.386 12.370 1.00 90.12 117 ASP A O 1
ATOM 875 N N . PRO A 1 118 ? -3.989 7.251 13.067 1.00 88.75 118 PRO A N 1
ATOM 876 C CA . PRO A 1 118 ? -4.525 8.022 11.950 1.00 88.75 118 PRO A CA 1
ATOM 877 C C . PRO A 1 118 ? -4.113 9.499 11.984 1.00 88.75 118 PRO A C 1
ATOM 879 O O . PRO A 1 118 ? -4.046 10.105 13.055 1.00 88.75 118 PRO A O 1
ATOM 882 N N . PRO A 1 119 ? -3.855 10.121 10.818 1.00 89.88 119 PRO A N 1
ATOM 883 C CA . PRO A 1 119 ? -3.552 11.543 10.753 1.00 89.88 119 PRO A CA 1
ATOM 884 C C . PRO A 1 119 ? -4.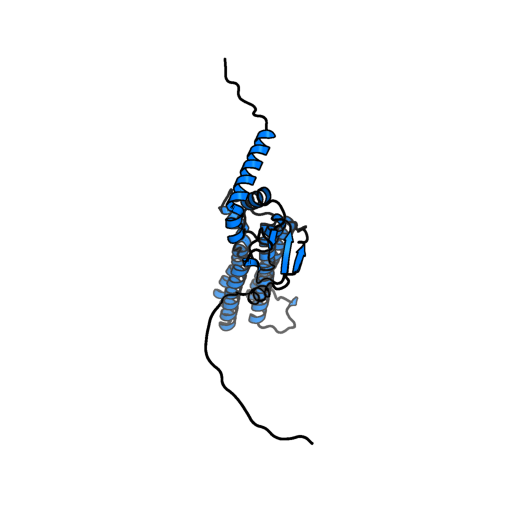759 12.401 11.168 1.00 89.88 119 PRO A C 1
ATOM 886 O O . PRO A 1 119 ? -5.916 12.044 10.949 1.00 89.88 119 PRO A O 1
ATOM 889 N N . SER A 1 120 ? -4.478 13.577 11.732 1.00 88.50 120 SER A N 1
ATOM 890 C CA . SER A 1 120 ? -5.506 14.538 12.149 1.00 88.50 120 SER A CA 1
ATOM 891 C C . SER A 1 120 ? -6.072 15.337 10.976 1.00 88.50 120 SER A C 1
ATOM 893 O O . SER A 1 120 ? -5.328 15.859 10.139 1.00 88.50 120 SER A O 1
ATOM 895 N N . GLU A 1 121 ? -7.396 15.506 10.955 1.00 85.50 121 GLU A N 1
ATOM 896 C CA . GLU A 1 121 ? -8.108 16.275 9.924 1.00 85.50 121 GLU A CA 1
ATOM 897 C C . GLU A 1 121 ? -7.904 17.799 10.019 1.00 85.50 121 GLU A C 1
ATOM 899 O O . GLU A 1 121 ? -8.209 18.526 9.067 1.00 85.50 121 GLU A O 1
ATOM 904 N N . LYS A 1 122 ? -7.312 18.295 11.120 1.00 88.81 122 LYS A N 1
ATOM 905 C CA . LYS A 1 122 ? -7.016 19.727 11.360 1.00 88.81 122 LYS A CA 1
ATOM 906 C C . LYS A 1 122 ? -6.274 20.393 10.202 1.00 88.81 122 LYS A C 1
ATOM 908 O O . LYS A 1 122 ? -6.455 21.583 9.954 1.00 88.81 122 LYS A O 1
ATOM 913 N N . ASN A 1 123 ? -5.449 19.635 9.478 1.00 88.31 123 ASN A N 1
ATOM 914 C CA . ASN A 1 123 ? -4.852 20.075 8.226 1.00 88.31 123 ASN A CA 1
ATOM 915 C C . ASN A 1 123 ? -5.149 19.063 7.114 1.00 88.31 123 ASN A C 1
ATOM 917 O O . ASN A 1 123 ? -4.396 18.112 6.908 1.00 88.31 123 ASN A O 1
ATOM 921 N N . LYS A 1 124 ? -6.213 19.327 6.346 1.00 87.81 124 LYS A N 1
ATOM 922 C CA . LYS A 1 124 ? -6.673 18.498 5.217 1.00 87.81 124 LYS A CA 1
ATOM 923 C C . LYS A 1 124 ? -5.575 18.160 4.198 1.00 87.81 124 LYS A C 1
ATOM 925 O O . LYS A 1 124 ? -5.610 17.087 3.606 1.00 87.81 124 LYS A O 1
ATOM 930 N N . PHE A 1 125 ? -4.591 19.041 4.002 1.00 88.62 125 PHE A N 1
ATOM 931 C CA . PHE A 1 125 ? -3.470 18.785 3.094 1.00 88.62 125 PHE A CA 1
ATOM 932 C C . PHE A 1 125 ? -2.493 17.748 3.664 1.00 88.62 125 PHE A C 1
ATOM 934 O O . PHE A 1 125 ? -2.104 16.825 2.953 1.00 88.62 125 PHE A O 1
ATOM 941 N N . LEU A 1 126 ? -2.139 17.849 4.952 1.00 86.44 126 LEU A N 1
ATOM 942 C CA . LEU A 1 126 ? -1.314 16.833 5.618 1.00 86.44 126 LEU A CA 1
ATOM 943 C C . LEU A 1 126 ? -2.068 15.509 5.777 1.00 86.44 126 LEU A C 1
ATOM 945 O O . LEU A 1 126 ? -1.483 14.461 5.525 1.00 86.44 126 LEU A O 1
ATOM 949 N N . PHE A 1 127 ? -3.359 15.557 6.115 1.00 89.75 127 PHE A N 1
ATOM 950 C CA . PHE A 1 127 ? -4.232 14.384 6.161 1.00 89.75 127 PHE A CA 1
ATOM 951 C C . PHE A 1 127 ? -4.205 13.616 4.831 1.00 89.75 127 PHE A C 1
ATOM 953 O O . PHE A 1 127 ? -3.911 12.422 4.817 1.00 89.75 127 PHE A O 1
ATOM 960 N N . TYR A 1 128 ? -4.412 14.311 3.706 1.00 89.38 128 TYR A N 1
ATOM 961 C CA . TYR A 1 128 ? -4.365 13.703 2.375 1.00 89.38 128 TYR A CA 1
ATOM 962 C C . TYR A 1 128 ? -2.968 13.173 2.014 1.00 89.38 128 TYR A C 1
ATOM 964 O O . TYR A 1 128 ? -2.844 12.028 1.588 1.00 89.38 128 TYR A O 1
ATOM 972 N N . LEU A 1 129 ? -1.902 13.960 2.224 1.00 89.62 129 LEU A N 1
ATOM 973 C CA . LEU A 1 129 ? -0.531 13.532 1.911 1.00 89.62 129 LEU A CA 1
ATOM 974 C C . LEU A 1 129 ? -0.076 12.310 2.718 1.00 89.62 129 LEU A C 1
ATOM 976 O O . LEU A 1 129 ? 0.662 11.485 2.187 1.00 89.62 129 LEU A O 1
ATOM 980 N N . ILE A 1 130 ? -0.471 12.208 3.990 1.00 87.94 130 ILE A N 1
ATOM 981 C CA . ILE A 1 130 ? -0.096 11.092 4.868 1.00 87.94 130 ILE A CA 1
ATOM 982 C C . ILE A 1 130 ? -0.968 9.864 4.584 1.00 87.94 130 ILE A C 1
ATOM 984 O O . ILE A 1 130 ? -0.452 8.747 4.619 1.00 87.94 130 ILE A O 1
ATOM 988 N N . SER A 1 131 ? -2.249 10.043 4.253 1.00 89.06 131 SER A N 1
ATOM 989 C CA . SER A 1 131 ? -3.140 8.932 3.885 1.00 89.06 131 SER A CA 1
ATOM 990 C C . SER A 1 131 ? -2.732 8.310 2.545 1.00 89.06 131 SER A C 1
ATOM 992 O O . SER A 1 131 ? -2.460 7.114 2.476 1.00 89.06 131 SER A O 1
ATOM 994 N N . GLU A 1 132 ? -2.549 9.134 1.509 1.00 91.81 132 GLU A N 1
ATOM 995 C CA . GLU A 1 132 ? -2.243 8.692 0.138 1.00 91.81 132 GLU A CA 1
ATOM 996 C C . GLU A 1 132 ? -0.740 8.586 -0.176 1.00 91.81 132 GLU A C 1
ATOM 998 O O . GLU A 1 132 ? -0.344 8.476 -1.344 1.00 91.81 132 GLU A O 1
ATOM 1003 N N . LEU A 1 133 ? 0.135 8.592 0.842 1.00 93.50 133 LEU A N 1
ATOM 1004 C CA . LEU A 1 133 ? 1.587 8.586 0.624 1.00 93.50 133 LEU A CA 1
ATOM 1005 C C . LEU A 1 133 ? 2.037 7.397 -0.237 1.00 93.50 133 LEU A C 1
ATOM 1007 O O . LEU A 1 133 ? 2.917 7.549 -1.078 1.00 93.50 133 LEU A O 1
ATOM 1011 N N . GLY A 1 134 ? 1.398 6.231 -0.097 1.00 92.38 134 GLY A N 1
ATOM 1012 C CA . GLY A 1 134 ? 1.710 5.056 -0.913 1.00 92.38 134 GLY A CA 1
ATOM 1013 C C . GLY A 1 134 ? 1.468 5.247 -2.414 1.00 92.38 134 GLY A C 1
ATOM 1014 O O . GLY A 1 134 ? 2.199 4.672 -3.224 1.00 92.38 134 GLY A O 1
ATOM 1015 N N . VAL A 1 135 ? 0.478 6.055 -2.807 1.00 94.62 135 VAL A N 1
ATOM 1016 C CA . VAL A 1 135 ? 0.197 6.375 -4.218 1.00 94.62 135 VAL A CA 1
ATOM 1017 C C . VAL A 1 135 ? 1.226 7.375 -4.741 1.00 94.62 135 VAL A C 1
ATOM 1019 O O . VAL A 1 135 ? 1.764 7.208 -5.836 1.00 94.62 135 VAL A O 1
ATOM 1022 N N . ILE A 1 136 ? 1.569 8.375 -3.926 1.00 94.56 136 ILE A N 1
ATOM 1023 C CA . ILE A 1 136 ? 2.619 9.357 -4.232 1.00 94.56 136 ILE A CA 1
ATOM 1024 C C . ILE A 1 136 ? 3.970 8.650 -4.419 1.00 94.56 136 ILE A C 1
ATOM 1026 O O . ILE A 1 136 ? 4.682 8.913 -5.389 1.00 94.56 136 ILE A O 1
ATOM 1030 N N . MET A 1 137 ? 4.299 7.697 -3.545 1.00 94.62 137 MET A N 1
ATOM 1031 C CA . MET A 1 137 ? 5.534 6.918 -3.630 1.00 94.62 137 MET A CA 1
ATOM 1032 C C . MET A 1 137 ? 5.551 5.966 -4.832 1.00 94.62 137 MET A C 1
ATOM 1034 O O . MET A 1 137 ? 6.596 5.840 -5.466 1.00 94.62 137 MET A O 1
ATOM 1038 N N . ALA A 1 138 ? 4.415 5.377 -5.227 1.00 95.31 138 ALA A N 1
ATOM 1039 C CA . ALA A 1 138 ? 4.319 4.605 -6.472 1.00 95.31 138 ALA A CA 1
ATOM 1040 C C . ALA A 1 138 ? 4.673 5.465 -7.703 1.00 95.31 138 ALA A C 1
ATOM 1042 O O . ALA A 1 138 ? 5.462 5.051 -8.554 1.00 95.31 138 ALA A O 1
ATOM 1043 N N . CYS A 1 139 ? 4.157 6.697 -7.765 1.00 95.00 139 CYS A N 1
ATOM 1044 C CA . CYS A 1 139 ? 4.528 7.667 -8.797 1.00 95.00 139 CYS A CA 1
ATOM 1045 C C . CYS A 1 139 ? 6.031 8.000 -8.771 1.00 95.00 139 CYS A C 1
ATOM 1047 O O . CYS A 1 139 ? 6.657 8.057 -9.829 1.00 95.00 139 CYS A O 1
ATOM 1049 N N . ILE A 1 140 ? 6.622 8.187 -7.587 1.00 94.25 140 ILE A N 1
ATOM 1050 C CA . ILE A 1 140 ? 8.053 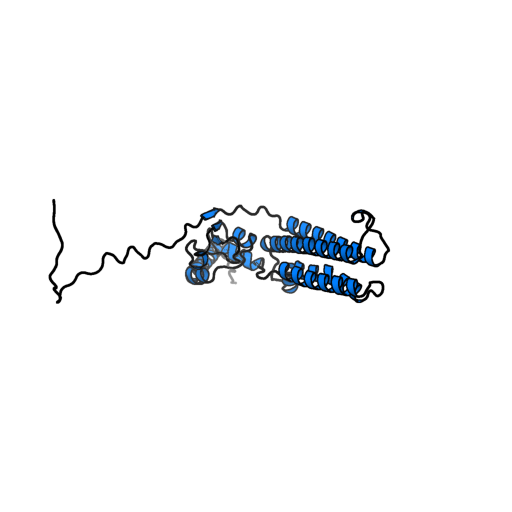8.497 -7.428 1.00 94.25 140 ILE A CA 1
ATOM 1051 C C . ILE A 1 140 ? 8.956 7.339 -7.881 1.00 94.25 140 ILE A C 1
ATOM 1053 O O . ILE A 1 140 ? 9.996 7.612 -8.476 1.00 94.25 140 ILE A O 1
ATOM 1057 N N . CYS A 1 141 ? 8.571 6.078 -7.654 1.00 92.31 141 CYS A N 1
ATOM 1058 C CA . CYS A 1 141 ? 9.371 4.922 -8.077 1.00 92.31 141 CYS A CA 1
ATOM 1059 C C . CYS A 1 141 ? 9.323 4.743 -9.607 1.00 92.31 141 CYS A C 1
ATOM 1061 O O . CYS A 1 141 ? 10.353 4.827 -10.278 1.00 92.31 141 CYS A O 1
ATOM 1063 N N . PHE A 1 142 ? 8.129 4.613 -10.199 1.00 95.06 142 PHE A N 1
ATOM 1064 C CA . PHE A 1 142 ? 8.017 4.223 -11.613 1.00 95.06 142 PHE A CA 1
ATOM 1065 C C . PHE A 1 142 ? 8.130 5.367 -12.631 1.00 95.06 142 PHE A C 1
ATOM 1067 O O . PHE A 1 142 ? 8.628 5.143 -13.738 1.00 95.06 142 PHE A O 1
ATOM 1074 N N . ILE A 1 143 ? 7.658 6.588 -12.337 1.00 95.38 143 ILE A N 1
ATOM 1075 C CA . ILE A 1 143 ? 7.610 7.661 -13.355 1.00 95.38 143 ILE A CA 1
ATOM 1076 C C . ILE A 1 143 ? 9.012 8.043 -13.873 1.00 95.38 143 ILE A C 1
ATOM 1078 O O . ILE A 1 143 ? 9.165 8.144 -15.097 1.00 95.38 143 ILE A O 1
ATOM 1082 N N . PRO A 1 144 ? 10.052 8.209 -13.027 1.00 92.38 144 PRO A N 1
ATOM 1083 C CA . PRO A 1 144 ? 11.406 8.487 -13.504 1.00 92.38 144 PRO A CA 1
ATOM 1084 C C . PRO A 1 144 ? 11.935 7.399 -14.447 1.00 92.38 144 PRO A C 1
ATOM 1086 O O . PRO A 1 144 ? 12.472 7.729 -15.510 1.00 92.38 144 PRO A O 1
ATOM 1089 N N . LEU A 1 145 ? 11.719 6.117 -14.122 1.00 92.38 145 LEU A N 1
ATOM 1090 C CA . LEU A 1 145 ? 12.103 5.001 -14.989 1.00 92.38 145 LEU A CA 1
ATOM 1091 C C . LEU A 1 145 ? 11.350 5.034 -16.318 1.00 92.38 145 LEU A C 1
ATOM 1093 O O . LEU A 1 145 ? 11.980 4.918 -17.368 1.00 92.38 145 LEU A O 1
ATOM 1097 N N . ILE A 1 146 ? 10.026 5.216 -16.300 1.00 94.31 146 ILE A N 1
ATOM 1098 C CA . ILE A 1 146 ? 9.200 5.272 -17.516 1.00 94.31 146 ILE A CA 1
ATOM 1099 C C . ILE A 1 146 ? 9.715 6.373 -18.455 1.00 94.31 146 ILE A C 1
ATOM 1101 O O . ILE A 1 146 ? 9.916 6.122 -19.646 1.00 94.31 146 ILE A O 1
ATOM 1105 N N . ILE A 1 147 ? 10.003 7.568 -17.927 1.00 93.62 147 ILE A N 1
ATOM 1106 C CA . ILE A 1 147 ? 10.556 8.688 -18.704 1.00 93.62 147 ILE A CA 1
ATOM 1107 C C . ILE A 1 147 ? 11.929 8.329 -19.292 1.00 93.62 147 ILE A C 1
ATOM 1109 O O . ILE A 1 147 ? 12.172 8.581 -20.477 1.00 93.62 147 ILE A O 1
ATOM 1113 N N . ILE A 1 148 ? 12.822 7.729 -18.498 1.00 91.56 148 ILE A N 1
ATOM 1114 C CA . ILE A 1 148 ? 14.160 7.315 -18.947 1.00 91.56 148 ILE A CA 1
ATOM 1115 C C . ILE A 1 148 ? 14.064 6.231 -20.025 1.00 91.56 148 ILE A C 1
ATOM 1117 O O . ILE A 1 148 ? 14.724 6.353 -21.056 1.00 91.56 148 ILE A O 1
ATOM 1121 N N . LEU A 1 149 ? 13.222 5.211 -19.837 1.00 91.12 149 LEU A N 1
ATOM 1122 C CA . LEU A 1 149 ? 12.993 4.143 -20.810 1.00 91.12 149 LEU A CA 1
ATOM 1123 C C . LEU A 1 149 ? 12.509 4.714 -22.143 1.00 91.12 149 LEU A C 1
ATOM 1125 O O . LEU A 1 149 ? 13.124 4.432 -23.169 1.00 91.12 149 LEU A O 1
ATOM 1129 N N . LEU A 1 150 ? 11.472 5.560 -22.137 1.00 91.62 150 LEU A N 1
ATOM 1130 C CA . LEU A 1 150 ? 10.902 6.154 -23.353 1.00 91.62 150 LEU A CA 1
ATOM 1131 C C . LEU A 1 150 ? 11.930 7.007 -24.120 1.00 91.62 150 LEU A C 1
ATOM 1133 O O . LEU A 1 150 ? 12.039 6.887 -25.347 1.00 91.62 150 LEU A O 1
ATOM 1137 N N . LYS A 1 151 ? 12.726 7.807 -23.398 1.00 91.25 151 LYS A N 1
ATOM 1138 C CA . LYS A 1 151 ? 13.772 8.689 -23.950 1.00 91.25 151 LYS A CA 1
ATOM 1139 C C . LYS A 1 151 ? 15.091 7.984 -24.296 1.00 91.25 151 LYS A C 1
ATOM 1141 O O . LYS A 1 151 ? 16.001 8.642 -24.789 1.00 91.25 151 LYS A O 1
ATOM 1146 N N . ASN A 1 152 ? 15.243 6.685 -24.030 1.00 86.31 152 ASN A N 1
ATOM 1147 C CA . ASN A 1 152 ? 16.496 5.984 -24.307 1.00 8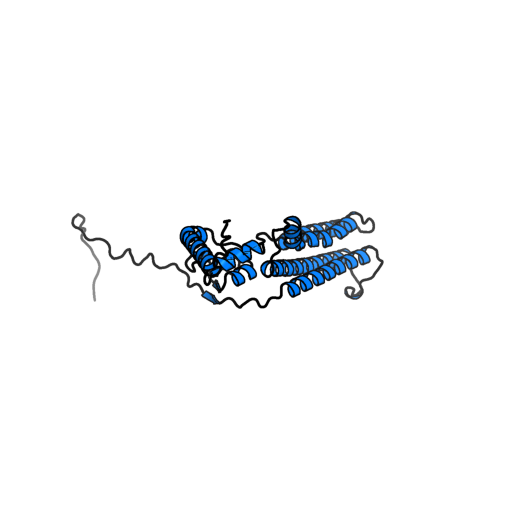6.31 152 ASN A CA 1
ATOM 1148 C C . ASN A 1 152 ? 16.566 5.519 -25.771 1.00 86.31 152 ASN A C 1
ATOM 1150 O O . ASN A 1 152 ? 15.782 4.671 -26.205 1.00 86.31 152 ASN A O 1
ATOM 1154 N N . ASP A 1 153 ? 17.535 6.043 -26.520 1.00 82.88 153 ASP A N 1
ATOM 1155 C CA . ASP A 1 153 ? 17.787 5.680 -27.923 1.00 82.88 153 ASP A CA 1
ATOM 1156 C C . ASP A 1 153 ? 18.819 4.550 -28.086 1.00 82.88 153 ASP A C 1
ATOM 1158 O O . ASP A 1 153 ? 19.012 4.034 -29.183 1.00 82.88 153 ASP A O 1
ATOM 1162 N N . LYS A 1 154 ? 19.475 4.129 -26.993 1.00 81.25 154 LYS A N 1
ATOM 1163 C CA . LYS A 1 154 ? 20.457 3.027 -26.985 1.00 81.25 154 LYS A CA 1
ATOM 1164 C C . LYS A 1 154 ? 19.814 1.643 -26.817 1.00 81.25 154 LYS A C 1
ATOM 1166 O O . LYS A 1 154 ? 20.516 0.638 -26.923 1.00 81.25 154 LYS A O 1
ATOM 1171 N N . LEU A 1 155 ? 18.513 1.588 -26.519 1.00 83.00 155 LEU A N 1
ATOM 1172 C CA . LEU A 1 155 ? 17.724 0.356 -26.452 1.00 83.00 155 LEU A CA 1
ATOM 1173 C C . LEU A 1 155 ? 17.174 -0.009 -27.829 1.00 83.00 155 LEU A C 1
ATOM 1175 O O . LEU A 1 155 ? 16.722 0.862 -28.574 1.00 83.00 155 LEU A O 1
ATOM 1179 N N . ASP A 1 156 ? 17.110 -1.305 -28.135 1.00 87.75 156 ASP A N 1
ATOM 1180 C CA . ASP A 1 156 ? 16.334 -1.751 -29.285 1.00 87.75 156 ASP A CA 1
ATOM 1181 C C . ASP A 1 156 ? 14.838 -1.446 -29.078 1.00 87.75 156 ASP A C 1
ATOM 1183 O O . ASP A 1 156 ? 14.315 -1.435 -27.956 1.00 87.75 156 ASP A O 1
ATOM 1187 N N . LYS A 1 157 ? 14.133 -1.200 -30.187 1.00 89.19 157 LYS A N 1
ATOM 1188 C CA . LYS A 1 157 ? 12.737 -0.749 -30.161 1.00 89.19 157 LYS A CA 1
ATOM 1189 C C . LYS A 1 157 ? 11.805 -1.739 -29.449 1.00 89.19 157 LYS A C 1
ATOM 1191 O O . LYS A 1 157 ? 10.863 -1.292 -28.803 1.00 89.19 157 LYS A O 1
ATOM 1196 N N . LYS A 1 158 ? 12.057 -3.054 -29.531 1.00 90.69 158 LYS A N 1
ATOM 1197 C CA . LYS A 1 158 ? 11.204 -4.069 -28.887 1.00 90.69 158 LYS A CA 1
ATOM 1198 C C . LYS A 1 158 ? 11.413 -4.064 -27.375 1.00 90.69 158 LYS A C 1
ATOM 1200 O O . LYS A 1 158 ? 10.430 -3.962 -26.646 1.00 90.69 158 LYS A O 1
ATOM 1205 N N . THR A 1 159 ? 12.664 -4.101 -26.911 1.00 90.00 159 THR A N 1
ATOM 1206 C CA . THR A 1 159 ? 12.997 -4.024 -25.480 1.00 90.00 159 THR A CA 1
ATOM 1207 C C . THR A 1 159 ? 12.447 -2.750 -24.852 1.00 90.00 159 THR A C 1
ATOM 1209 O O . THR A 1 159 ? 11.786 -2.836 -23.819 1.00 90.00 159 THR A O 1
ATOM 1212 N N . LYS A 1 160 ? 12.645 -1.587 -25.496 1.00 89.69 160 LYS A N 1
ATOM 1213 C CA . LYS A 1 160 ? 12.086 -0.310 -25.025 1.00 89.69 160 LYS A CA 1
ATOM 1214 C C . LYS A 1 160 ? 10.564 -0.382 -24.885 1.00 89.69 160 LYS A C 1
ATOM 1216 O O . LYS A 1 160 ? 10.046 -0.124 -23.805 1.00 89.69 160 LYS A O 1
ATOM 1221 N N . THR A 1 161 ? 9.852 -0.767 -25.947 1.00 92.88 161 THR A N 1
ATOM 1222 C CA . THR A 1 161 ? 8.383 -0.830 -25.928 1.00 92.88 161 THR A CA 1
ATOM 1223 C C . THR A 1 161 ? 7.856 -1.786 -24.856 1.00 92.88 161 THR A C 1
ATOM 1225 O O . THR A 1 161 ? 6.952 -1.406 -24.118 1.00 92.88 161 THR A O 1
ATOM 1228 N N . ILE A 1 162 ? 8.425 -2.990 -24.723 1.00 93.81 162 ILE A N 1
ATOM 1229 C CA . ILE A 1 162 ? 7.961 -3.968 -23.727 1.00 93.81 162 ILE A CA 1
ATOM 1230 C C . ILE A 1 162 ? 8.248 -3.467 -22.305 1.00 93.81 162 ILE A C 1
ATOM 1232 O O . ILE A 1 162 ? 7.333 -3.443 -21.486 1.00 93.81 162 ILE A O 1
ATOM 1236 N N . ALA A 1 163 ? 9.472 -3.014 -22.014 1.00 93.31 163 ALA A N 1
ATOM 1237 C CA . ALA A 1 163 ? 9.837 -2.535 -20.679 1.00 93.31 163 ALA A CA 1
ATOM 1238 C C . ALA A 1 163 ? 9.000 -1.317 -20.247 1.00 93.31 163 ALA A C 1
ATOM 1240 O O . ALA A 1 163 ? 8.516 -1.285 -19.119 1.00 93.31 163 ALA A O 1
ATOM 1241 N N . SER A 1 164 ? 8.757 -0.352 -21.145 1.00 94.38 164 SER A N 1
ATOM 1242 C CA . SER A 1 164 ? 7.892 0.799 -20.852 1.00 94.38 164 SER A CA 1
ATOM 1243 C C . SER A 1 164 ? 6.443 0.394 -20.571 1.00 94.38 164 SER A C 1
ATOM 1245 O O . SER A 1 164 ? 5.844 0.935 -19.647 1.00 94.38 164 SER A O 1
ATOM 1247 N N . ILE A 1 165 ? 5.875 -0.562 -21.320 1.00 96.50 165 ILE A N 1
ATOM 1248 C CA . ILE A 1 165 ? 4.513 -1.061 -21.061 1.00 96.50 165 ILE A CA 1
ATOM 1249 C C . ILE A 1 165 ? 4.448 -1.762 -19.700 1.00 96.50 165 ILE A C 1
ATOM 1251 O O . ILE A 1 165 ? 3.538 -1.485 -18.923 1.00 96.50 165 ILE A O 1
ATOM 1255 N N . VAL A 1 166 ? 5.423 -2.623 -19.383 1.00 96.62 166 VAL A N 1
ATOM 1256 C CA . VAL A 1 166 ? 5.483 -3.326 -18.090 1.00 96.62 166 VAL A CA 1
ATOM 1257 C C . VAL A 1 166 ? 5.606 -2.334 -16.928 1.00 96.62 166 VAL A C 1
ATOM 1259 O O . VAL A 1 166 ? 4.871 -2.473 -15.956 1.00 96.62 166 VAL A O 1
ATOM 1262 N N . ALA A 1 167 ? 6.439 -1.295 -17.044 1.00 96.31 167 ALA A N 1
ATOM 1263 C CA . ALA A 1 167 ? 6.570 -0.254 -16.021 1.00 96.31 167 ALA A CA 1
ATOM 1264 C C . ALA A 1 167 ? 5.286 0.586 -15.842 1.00 96.31 167 ALA A C 1
ATOM 1266 O O . ALA A 1 167 ? 4.901 0.886 -14.716 1.00 96.31 167 ALA A O 1
ATOM 1267 N N . ILE A 1 168 ? 4.574 0.922 -16.927 1.00 97.69 168 ILE A N 1
ATOM 1268 C CA . ILE A 1 168 ? 3.278 1.626 -16.846 1.00 97.69 168 ILE A CA 1
ATOM 1269 C C . ILE A 1 168 ? 2.217 0.750 -16.164 1.00 97.69 1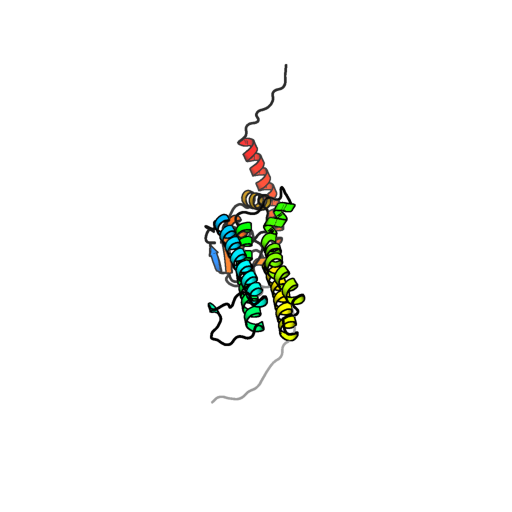68 ILE A C 1
ATOM 1271 O O . ILE A 1 168 ? 1.485 1.230 -15.302 1.00 97.69 168 ILE A O 1
ATOM 1275 N N . VAL A 1 169 ? 2.145 -0.540 -16.505 1.00 98.06 169 VAL A N 1
ATOM 1276 C CA . VAL A 1 169 ? 1.231 -1.487 -15.844 1.00 98.06 169 VAL A CA 1
ATOM 1277 C C . VAL A 1 169 ? 1.599 -1.663 -14.366 1.00 98.06 169 VAL A C 1
ATOM 1279 O O . VAL A 1 169 ? 0.707 -1.674 -13.521 1.00 98.06 169 VAL A O 1
ATOM 1282 N N . ALA A 1 170 ? 2.892 -1.725 -14.035 1.00 97.50 170 ALA A N 1
ATOM 1283 C CA . ALA A 1 170 ? 3.375 -1.801 -12.658 1.00 97.50 170 ALA A CA 1
ATOM 1284 C C . ALA A 1 170 ? 2.997 -0.556 -11.834 1.00 97.50 170 ALA A C 1
ATOM 1286 O O . ALA A 1 170 ? 2.502 -0.700 -10.715 1.00 97.50 170 ALA A O 1
ATOM 1287 N N . LEU A 1 171 ? 3.125 0.648 -12.404 1.00 97.69 171 LEU A N 1
ATOM 1288 C CA . LEU A 1 171 ? 2.662 1.895 -11.787 1.00 97.69 171 LEU A CA 1
ATOM 1289 C C . LEU A 1 171 ? 1.155 1.868 -11.497 1.00 97.69 171 LEU A C 1
ATOM 1291 O O . LEU A 1 171 ? 0.743 2.226 -10.396 1.00 97.69 171 LEU A O 1
ATOM 1295 N N . LEU A 1 172 ? 0.333 1.421 -12.451 1.00 98.06 172 LEU A N 1
ATOM 1296 C CA . LEU A 1 172 ? -1.123 1.356 -12.275 1.00 98.06 172 LEU A CA 1
ATOM 1297 C C . LEU A 1 172 ? -1.534 0.338 -11.200 1.00 98.06 172 LEU A C 1
ATOM 1299 O O . LEU A 1 172 ? -2.368 0.652 -10.352 1.00 98.06 172 LEU A O 1
ATOM 1303 N N . ILE A 1 173 ? -0.930 -0.856 -11.201 1.00 97.75 173 ILE A N 1
ATOM 1304 C CA . ILE A 1 173 ? -1.184 -1.892 -10.186 1.00 97.75 173 ILE A CA 1
ATOM 1305 C C . ILE A 1 173 ? -0.744 -1.406 -8.802 1.00 97.75 173 ILE A C 1
ATOM 1307 O O . ILE A 1 173 ? -1.504 -1.527 -7.844 1.00 97.75 173 ILE A O 1
ATOM 1311 N N . THR A 1 174 ? 0.455 -0.827 -8.697 1.00 97.06 174 THR A N 1
ATOM 1312 C CA . THR A 1 174 ? 0.986 -0.327 -7.422 1.00 97.06 174 THR A CA 1
ATOM 1313 C C . THR A 1 174 ? 0.144 0.833 -6.908 1.00 97.06 174 THR A C 1
ATOM 1315 O O . THR A 1 174 ? -0.265 0.800 -5.758 1.00 97.06 174 THR A O 1
ATOM 1318 N N . GLY A 1 175 ? -0.206 1.809 -7.752 1.00 96.56 175 GLY A N 1
ATOM 1319 C CA . GLY A 1 175 ? -1.078 2.923 -7.373 1.00 96.56 175 GLY A CA 1
ATOM 1320 C C . GLY A 1 175 ? -2.438 2.456 -6.843 1.00 96.56 175 GLY A C 1
ATOM 1321 O O . GLY A 1 175 ? -2.855 2.892 -5.774 1.00 96.56 175 GLY A O 1
ATOM 1322 N N . ALA A 1 176 ? -3.092 1.509 -7.525 1.00 96.19 176 ALA A N 1
ATOM 1323 C CA . ALA A 1 176 ? -4.368 0.946 -7.075 1.00 96.19 176 ALA A CA 1
ATOM 1324 C C . ALA A 1 176 ? -4.246 0.116 -5.779 1.00 96.19 176 ALA A C 1
ATOM 1326 O O . ALA A 1 176 ? -5.126 0.173 -4.925 1.00 96.19 176 ALA A O 1
ATOM 1327 N N . ALA A 1 177 ? -3.155 -0.635 -5.596 1.00 95.56 177 ALA A N 1
ATOM 1328 C CA . ALA A 1 177 ? -2.903 -1.387 -4.363 1.00 95.56 177 ALA A CA 1
ATOM 1329 C C . ALA A 1 177 ? -2.496 -0.483 -3.180 1.00 95.56 177 ALA A C 1
ATOM 1331 O O . ALA A 1 177 ? -2.740 -0.826 -2.016 1.00 95.56 177 ALA A O 1
ATOM 1332 N N . SER A 1 178 ? -1.865 0.656 -3.473 1.00 94.31 178 SER A N 1
ATOM 1333 C CA . SER A 1 178 ? -1.404 1.644 -2.500 1.00 94.31 178 SER A CA 1
ATOM 1334 C C . SER A 1 178 ? -2.507 2.549 -1.971 1.00 94.31 178 SER A C 1
ATOM 1336 O O . SER A 1 178 ? -2.412 2.942 -0.812 1.00 94.31 178 SER A O 1
ATOM 1338 N N . ALA A 1 179 ? -3.513 2.868 -2.790 1.00 93.31 179 ALA A N 1
ATOM 1339 C CA . ALA A 1 179 ? -4.604 3.765 -2.417 1.00 93.31 179 ALA A CA 1
ATOM 1340 C C . ALA A 1 179 ? -5.301 3.309 -1.127 1.00 93.31 179 ALA A C 1
ATOM 1342 O O . ALA A 1 179 ? -5.482 2.100 -0.896 1.00 93.31 179 ALA A O 1
ATOM 1343 N N . ASP A 1 180 ? -5.684 4.278 -0.296 1.00 89.69 180 ASP A N 1
ATOM 1344 C CA . ASP A 1 180 ? -6.548 4.036 0.850 1.00 89.69 180 ASP A CA 1
ATOM 1345 C C . ASP A 1 180 ? -7.970 4.486 0.517 1.00 89.69 180 ASP A C 1
ATOM 1347 O O . ASP A 1 180 ? -8.285 5.665 0.409 1.00 89.69 180 ASP A O 1
ATOM 1351 N N . TYR A 1 181 ? -8.854 3.519 0.295 1.00 88.44 181 TYR A N 1
ATOM 1352 C CA . TYR A 1 181 ? -10.227 3.810 -0.111 1.00 88.44 181 TYR A CA 1
ATOM 1353 C C . TYR A 1 181 ? -11.127 4.228 1.058 1.00 88.44 181 TYR A C 1
ATOM 1355 O O . TYR A 1 181 ? -12.241 4.690 0.813 1.00 88.44 181 TYR A O 1
ATOM 1363 N N . HIS A 1 182 ? -10.681 4.044 2.307 1.00 88.31 182 HIS A N 1
ATOM 1364 C CA . HIS A 1 182 ? -11.478 4.334 3.501 1.00 88.31 182 HIS A CA 1
ATOM 1365 C C . HIS A 1 182 ? -10.610 4.899 4.646 1.00 88.31 182 HIS A C 1
ATOM 1367 O O . HIS A 1 182 ? -10.630 4.332 5.743 1.00 88.31 182 HIS A O 1
ATOM 1373 N N . PRO A 1 183 ? -9.852 5.993 4.425 1.00 89.00 183 PRO A N 1
ATOM 1374 C CA . PRO A 1 183 ? -9.017 6.583 5.462 1.00 89.00 183 PRO A CA 1
ATOM 1375 C C . PRO A 1 183 ? -9.891 7.125 6.599 1.00 89.00 183 PRO A C 1
ATOM 1377 O O . PRO A 1 183 ? -10.923 7.752 6.355 1.00 89.00 183 PRO A O 1
ATOM 1380 N N . ILE A 1 184 ? -9.450 6.901 7.834 1.00 90.44 184 ILE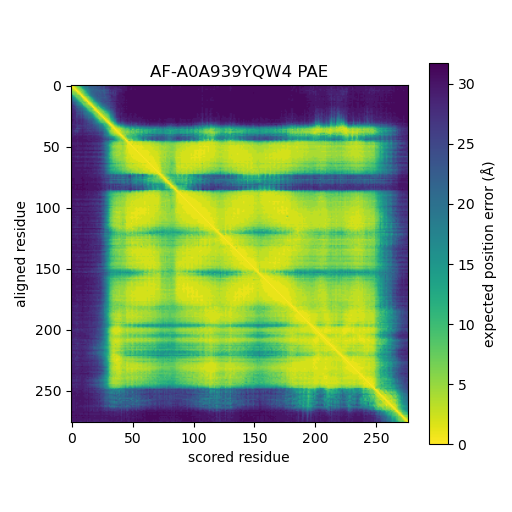 A N 1
ATOM 1381 C CA . ILE A 1 184 ? -10.054 7.444 9.056 1.00 90.44 184 ILE A CA 1
ATOM 1382 C C . ILE A 1 184 ? -9.133 8.511 9.649 1.00 90.44 184 ILE A C 1
ATOM 1384 O O . ILE A 1 184 ? -7.909 8.405 9.532 1.00 90.44 184 ILE A O 1
ATOM 1388 N N . SER A 1 185 ? -9.699 9.534 10.284 1.00 93.06 185 SER A N 1
ATOM 1389 C CA . SER A 1 185 ? -8.936 10.544 11.026 1.00 93.06 185 SER A CA 1
ATOM 1390 C C . SER A 1 185 ? -8.828 10.238 12.518 1.00 93.06 185 SER A C 1
ATOM 1392 O O . SER A 1 185 ? -9.589 9.440 13.069 1.00 93.06 185 SER A O 1
ATOM 1394 N N . SER A 1 186 ? -7.874 10.884 13.198 1.00 91.56 186 SER A N 1
ATOM 1395 C CA . SER A 1 186 ? -7.744 10.776 14.661 1.00 91.56 186 SER A CA 1
ATOM 1396 C C . SER A 1 186 ? -9.003 11.210 15.406 1.00 91.56 186 SER A C 1
ATOM 1398 O O . SER A 1 186 ? -9.359 10.616 16.417 1.00 91.56 186 SER A O 1
ATOM 1400 N N . GLU A 1 187 ? -9.700 12.211 14.876 1.00 91.31 187 GLU A N 1
ATOM 1401 C CA . GLU A 1 187 ? -10.945 12.734 15.419 1.00 91.31 187 GLU A CA 1
ATOM 1402 C C . GLU A 1 187 ? -12.088 11.711 15.278 1.00 91.31 187 GLU A C 1
ATOM 1404 O O . GLU A 1 187 ? -12.783 11.437 16.252 1.00 91.31 187 GLU A O 1
ATOM 1409 N N . GLN A 1 188 ? -12.222 11.070 14.110 1.00 90.25 188 GLN A N 1
ATOM 1410 C CA . GLN A 1 188 ? -13.213 10.009 13.871 1.00 90.25 188 GLN A CA 1
ATOM 1411 C C . GLN A 1 188 ? -12.938 8.736 14.685 1.00 90.25 188 GLN A C 1
ATOM 1413 O O . GLN A 1 188 ? -13.877 8.122 15.190 1.00 90.25 188 GLN A O 1
ATOM 1418 N N . LYS A 1 189 ? -11.664 8.335 14.834 1.00 91.06 189 LYS A N 1
ATOM 1419 C CA . LYS A 1 189 ? -11.282 7.201 15.696 1.00 91.06 189 LYS A CA 1
ATOM 1420 C C . LYS A 1 189 ? -11.654 7.489 17.155 1.00 91.06 189 LYS A C 1
ATOM 1422 O O . LYS A 1 189 ? -12.279 6.644 17.783 1.00 91.06 189 LYS A O 1
ATOM 1427 N N . ALA A 1 190 ? -11.359 8.692 17.652 1.00 91.38 190 ALA A N 1
ATOM 1428 C CA . ALA A 1 190 ? -11.703 9.094 19.014 1.00 91.38 190 ALA A CA 1
ATOM 1429 C C . ALA A 1 190 ? -13.224 9.173 19.262 1.00 91.38 190 ALA A C 1
ATOM 1431 O O . ALA A 1 190 ? -13.677 8.728 20.312 1.00 91.38 190 ALA A O 1
ATOM 1432 N N . GLU A 1 191 ? -14.025 9.682 18.315 1.00 90.19 191 GLU A N 1
ATOM 1433 C CA . GLU A 1 191 ? -15.495 9.682 18.448 1.00 90.19 191 GLU A CA 1
ATOM 1434 C C . GLU A 1 191 ? -16.058 8.251 18.502 1.00 90.19 191 GLU A C 1
ATOM 1436 O O . GLU A 1 191 ? -16.912 7.949 19.340 1.00 90.19 191 GLU A O 1
ATOM 1441 N N . ALA A 1 192 ? -15.553 7.353 17.648 1.00 88.75 192 ALA A N 1
ATOM 1442 C CA . ALA A 1 192 ? -15.953 5.948 17.654 1.00 88.75 192 ALA A CA 1
ATOM 1443 C C . ALA A 1 192 ? -15.592 5.258 18.984 1.00 88.75 192 ALA A C 1
ATOM 1445 O O . ALA A 1 192 ? -16.420 4.545 19.539 1.00 88.75 192 ALA A O 1
ATOM 1446 N N . GLU A 1 193 ? -14.395 5.512 19.522 1.00 89.69 193 GLU A N 1
ATOM 1447 C CA . GLU A 1 193 ? -13.927 4.975 20.811 1.00 89.69 193 GLU A CA 1
ATOM 1448 C C . GLU A 1 193 ? -14.699 5.516 22.024 1.00 89.69 193 GLU A C 1
ATOM 1450 O O . GLU A 1 193 ? -14.835 4.810 23.019 1.00 89.69 193 GLU A O 1
ATOM 1455 N N . GLN A 1 194 ? -15.210 6.748 21.957 1.00 88.44 194 GLN A N 1
ATOM 1456 C CA . GLN A 1 194 ? -15.990 7.354 23.043 1.00 88.44 194 GLN A CA 1
ATOM 1457 C C . GLN A 1 194 ? -17.454 6.913 23.056 1.00 88.44 194 GLN A C 1
ATOM 1459 O O . GLN A 1 194 ? -18.049 6.846 24.127 1.00 88.44 194 GLN A O 1
ATOM 1464 N N . THR A 1 195 ? -18.035 6.639 21.885 1.00 86.06 195 THR A N 1
ATOM 1465 C CA . THR A 1 195 ? -19.491 6.459 21.755 1.00 86.06 195 THR A CA 1
ATOM 1466 C C . THR A 1 195 ? -19.918 5.022 21.443 1.00 86.06 195 THR A C 1
ATOM 1468 O O . THR A 1 195 ? -21.101 4.705 21.515 1.00 86.06 195 THR A O 1
ATOM 1471 N N . ILE A 1 196 ? -18.991 4.131 21.077 1.00 88.12 196 ILE A N 1
ATOM 1472 C CA . ILE A 1 196 ? -19.290 2.704 20.912 1.00 88.12 196 ILE A CA 1
ATOM 1473 C C . ILE A 1 196 ? -18.830 1.969 22.166 1.00 88.12 196 ILE A C 1
ATOM 1475 O O . ILE A 1 196 ? -17.651 1.663 22.341 1.00 88.12 196 ILE A O 1
ATOM 1479 N N . THR A 1 197 ? -19.788 1.697 23.047 1.00 82.75 197 THR A N 1
ATOM 1480 C CA . THR A 1 197 ? -19.582 0.961 24.290 1.00 82.75 197 THR A CA 1
ATOM 1481 C C . THR A 1 197 ? -19.726 -0.549 24.049 1.00 82.75 197 THR A C 1
ATOM 1483 O O . THR A 1 197 ? -20.745 -1.031 23.561 1.00 82.75 197 THR A O 1
ATOM 1486 N N . GLY A 1 198 ? -18.686 -1.316 24.393 1.00 87.19 198 GLY A N 1
ATOM 1487 C CA . GLY A 1 198 ? -18.651 -2.777 24.235 1.00 87.19 198 GLY A CA 1
ATOM 1488 C C . GLY A 1 198 ? -17.971 -3.279 22.954 1.00 87.19 198 GLY A C 1
ATOM 1489 O O . GLY A 1 198 ? -17.310 -2.527 22.233 1.00 87.19 198 GLY A O 1
ATOM 1490 N N . ASP A 1 199 ? -18.097 -4.584 22.709 1.00 93.19 199 ASP A N 1
ATOM 1491 C CA . ASP A 1 199 ? -17.455 -5.265 21.584 1.00 93.19 199 ASP A CA 1
ATOM 1492 C C . ASP A 1 199 ? -18.254 -5.119 20.281 1.00 93.19 199 ASP A C 1
ATOM 1494 O O . ASP A 1 199 ? -19.485 -5.118 20.259 1.00 93.19 199 ASP A O 1
ATOM 1498 N N . VAL A 1 200 ? -17.527 -5.029 19.169 1.00 95.50 200 VAL A N 1
ATOM 1499 C CA . VAL A 1 200 ? -18.058 -4.962 17.807 1.00 95.50 200 VAL A CA 1
ATOM 1500 C C . VAL A 1 200 ? -17.635 -6.178 16.992 1.00 95.50 200 VAL A C 1
ATOM 1502 O O . VAL A 1 200 ? -16.620 -6.825 17.247 1.00 95.50 200 VAL A O 1
ATOM 1505 N N . TYR A 1 201 ? -18.396 -6.454 15.937 1.00 95.06 201 TYR A N 1
ATOM 1506 C CA . TYR A 1 201 ? -18.207 -7.604 15.063 1.00 95.06 201 TYR A CA 1
ATOM 1507 C C . TYR A 1 201 ? -17.745 -7.186 13.671 1.00 95.06 201 TYR A C 1
ATOM 1509 O O . TYR A 1 201 ? -18.264 -6.237 13.077 1.00 95.06 201 TYR A O 1
ATOM 1517 N N . TRP A 1 202 ? -16.805 -7.925 13.087 1.00 95.44 202 TRP A N 1
ATOM 1518 C CA . TRP A 1 202 ? -16.384 -7.706 11.702 1.00 95.44 202 TRP A CA 1
ATOM 1519 C C . TRP A 1 202 ? -16.028 -8.993 10.967 1.00 95.44 202 TRP A C 1
ATOM 1521 O O . TRP A 1 202 ? -15.979 -10.088 11.519 1.00 95.44 202 TRP A O 1
ATOM 1531 N N . THR A 1 203 ? -15.801 -8.860 9.663 1.00 94.69 203 THR A N 1
ATOM 1532 C CA . THR A 1 203 ? -15.483 -9.974 8.762 1.00 94.69 203 THR A CA 1
ATOM 1533 C C . THR A 1 203 ? -14.028 -9.869 8.292 1.00 94.69 203 THR A C 1
ATOM 1535 O O . THR A 1 203 ? -13.509 -8.753 8.213 1.00 94.69 203 THR A O 1
ATOM 1538 N N . PRO A 1 204 ? -13.362 -10.976 7.903 1.00 90.69 204 PRO A N 1
ATOM 1539 C CA . PRO A 1 204 ? -11.955 -10.949 7.486 1.00 90.69 204 PRO A CA 1
ATOM 1540 C C . PRO A 1 204 ? -11.631 -9.976 6.336 1.00 90.69 204 PRO A C 1
ATOM 1542 O O . PRO A 1 204 ? -10.520 -9.452 6.273 1.00 90.69 204 PRO A O 1
ATOM 1545 N N . PHE A 1 205 ? -12.595 -9.710 5.443 1.00 88.50 205 PHE A N 1
ATOM 1546 C CA . PHE A 1 205 ? -12.397 -8.924 4.213 1.00 88.50 205 PHE A CA 1
ATOM 1547 C C . PHE A 1 205 ? -13.318 -7.698 4.066 1.00 88.50 205 PHE A C 1
ATOM 1549 O O . PHE A 1 205 ? -13.151 -6.928 3.125 1.00 88.50 205 PHE A O 1
ATOM 1556 N N . GLY A 1 206 ? -14.287 -7.488 4.963 1.00 89.62 206 GLY A N 1
ATOM 1557 C CA . GLY A 1 206 ? -15.124 -6.282 4.952 1.00 89.62 206 GLY A CA 1
ATOM 1558 C C . GLY A 1 206 ? -14.362 -5.044 5.431 1.00 89.62 206 GLY A C 1
ATOM 1559 O O . GLY A 1 206 ? -13.359 -5.179 6.124 1.00 89.62 206 GLY A O 1
ATOM 1560 N N . HIS A 1 207 ? -14.855 -3.848 5.107 1.00 90.62 207 HIS A N 1
ATOM 1561 C CA . HIS A 1 207 ? -14.316 -2.554 5.569 1.00 90.62 207 HIS A CA 1
ATOM 1562 C C . HIS A 1 207 ? -15.184 -1.904 6.665 1.00 90.62 207 HIS A C 1
ATOM 1564 O O . HIS A 1 207 ? -14.942 -0.763 7.050 1.00 90.62 207 HIS A O 1
ATOM 1570 N N . LYS A 1 208 ? -16.214 -2.612 7.152 1.00 94.50 208 LYS A N 1
ATOM 1571 C CA . LYS A 1 208 ? -17.136 -2.124 8.184 1.00 94.50 208 LYS A CA 1
ATOM 1572 C C . LYS A 1 208 ? -17.150 -3.019 9.413 1.00 94.50 208 LYS A C 1
ATOM 1574 O O . LYS A 1 208 ? -17.018 -4.238 9.272 1.00 94.50 208 LYS A O 1
ATOM 1579 N N . TYR A 1 209 ? -17.342 -2.408 10.577 1.00 94.69 209 TYR A N 1
ATOM 1580 C CA . TYR A 1 209 ? -17.700 -3.091 11.819 1.00 94.69 209 TYR A CA 1
ATOM 1581 C C . TYR A 1 209 ? -19.207 -2.973 12.085 1.00 94.69 209 TYR A C 1
ATOM 1583 O O . TYR A 1 209 ? -19.915 -2.163 11.479 1.00 94.69 209 TYR A O 1
ATOM 1591 N N . HIS A 1 210 ? -19.708 -3.834 12.958 1.00 95.12 210 HIS A N 1
ATOM 1592 C CA . HIS A 1 210 ? -21.122 -4.040 13.239 1.00 95.12 210 HIS A CA 1
ATOM 1593 C C . HIS A 1 210 ? -21.314 -4.073 14.752 1.00 95.12 210 HIS A C 1
ATOM 1595 O O . HIS A 1 210 ? -20.522 -4.710 15.437 1.00 95.12 210 HIS A O 1
ATOM 1601 N N . LEU A 1 211 ? -22.352 -3.413 15.262 1.00 93.38 211 LEU A N 1
ATOM 1602 C CA . LEU A 1 211 ? -22.663 -3.442 16.694 1.00 93.38 211 LEU A CA 1
ATOM 1603 C C . LEU A 1 211 ? -23.301 -4.789 17.073 1.00 93.38 211 LEU A C 1
ATOM 1605 O O . LEU A 1 211 ? -22.920 -5.411 18.054 1.00 93.38 211 LEU A O 1
ATOM 1609 N N . ASP A 1 212 ? -24.189 -5.313 16.223 1.00 91.12 212 ASP A N 1
ATOM 1610 C CA . ASP A 1 212 ? -24.809 -6.621 16.433 1.00 91.12 212 ASP A CA 1
ATOM 1611 C C . ASP A 1 212 ? -24.092 -7.753 15.685 1.00 91.12 212 ASP A C 1
ATOM 1613 O O . ASP A 1 212 ? -23.941 -7.712 14.456 1.00 91.12 212 ASP A O 1
ATOM 1617 N N . GLN A 1 213 ? -23.815 -8.852 16.391 1.00 91.19 213 GLN A N 1
ATOM 1618 C CA . GLN A 1 213 ? -23.388 -10.125 15.795 1.00 91.19 213 GLN A CA 1
ATOM 1619 C C . GLN A 1 213 ? -24.407 -10.656 14.766 1.00 91.19 213 GLN A C 1
ATOM 1621 O O . GLN A 1 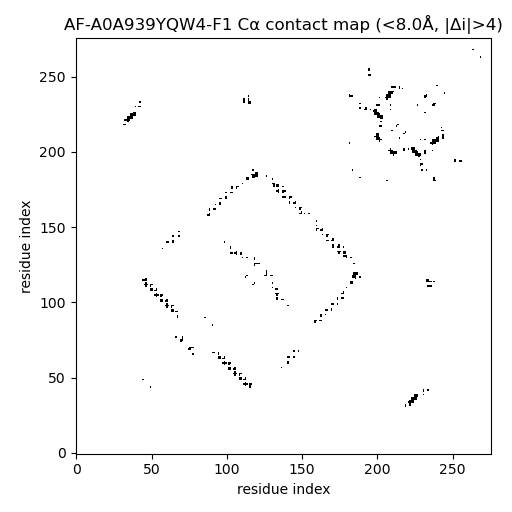213 ? -24.049 -11.313 13.788 1.00 91.19 213 GLN A O 1
ATOM 1626 N N . ASP A 1 214 ? -25.699 -10.387 14.983 1.00 89.25 214 ASP A N 1
ATOM 1627 C CA . ASP A 1 214 ? -26.797 -10.913 14.169 1.00 89.25 214 ASP A CA 1
ATOM 1628 C C . ASP A 1 214 ? -27.152 -10.053 12.943 1.00 89.25 214 ASP A C 1
ATOM 1630 O O . ASP A 1 214 ? -28.051 -10.415 12.173 1.00 89.25 214 ASP A O 1
ATOM 1634 N N . CYS A 1 215 ? -26.422 -8.949 12.737 1.00 91.50 215 CYS A N 1
ATOM 1635 C CA . CYS A 1 215 ? -26.639 -7.999 11.656 1.00 91.50 215 CYS A CA 1
ATOM 1636 C C . CYS A 1 215 ? -26.767 -8.712 10.299 1.00 91.50 215 CYS A C 1
ATOM 1638 O O . CYS A 1 215 ? -25.881 -9.457 9.877 1.00 91.50 215 CYS A O 1
ATOM 1640 N N . GLY A 1 216 ? -27.846 -8.444 9.552 1.00 89.00 216 GLY A N 1
ATOM 1641 C CA . GLY A 1 216 ? -28.139 -9.143 8.291 1.00 89.00 216 GLY A CA 1
ATOM 1642 C C . GLY A 1 216 ? -27.025 -9.055 7.236 1.00 89.00 216 GLY A C 1
ATOM 1643 O O . GLY A 1 216 ? -26.870 -9.968 6.424 1.00 89.00 216 GLY A O 1
ATOM 1644 N N . ALA A 1 217 ? -26.194 -8.011 7.285 1.00 89.75 217 ALA A N 1
ATOM 1645 C CA . ALA A 1 217 ? -25.019 -7.853 6.428 1.00 89.75 217 ALA A CA 1
ATOM 1646 C C . ALA A 1 217 ? -23.878 -8.853 6.734 1.00 89.75 217 ALA A C 1
ATOM 1648 O O . ALA A 1 217 ? -23.072 -9.137 5.850 1.00 89.75 217 ALA A O 1
ATOM 1649 N N . LEU A 1 218 ? -23.836 -9.439 7.937 1.00 91.62 218 LEU A N 1
ATOM 1650 C CA . LEU A 1 218 ? -22.884 -10.485 8.327 1.00 91.62 218 LEU A CA 1
ATOM 1651 C C . LEU A 1 218 ? -23.304 -11.891 7.868 1.00 91.62 218 LEU A C 1
ATOM 1653 O O . LEU A 1 218 ? -22.471 -12.793 7.856 1.00 91.62 218 LEU A O 1
ATOM 1657 N N . SER A 1 219 ? -24.562 -12.093 7.461 1.00 86.81 219 SER A N 1
ATOM 1658 C CA . SER A 1 219 ? -25.170 -13.416 7.200 1.00 86.81 219 SER A CA 1
ATOM 1659 C C . SER A 1 219 ? -24.427 -14.325 6.207 1.00 86.81 219 SER A C 1
ATOM 1661 O O . SER A 1 219 ? -24.548 -15.549 6.282 1.00 86.81 219 SER A O 1
ATOM 1663 N N . ASN A 1 220 ? -23.648 -13.752 5.284 1.00 86.81 220 ASN A N 1
ATOM 1664 C CA . ASN A 1 220 ? -22.882 -14.498 4.281 1.00 86.81 220 ASN A CA 1
ATOM 1665 C C . ASN A 1 220 ? -21.467 -14.895 4.741 1.00 86.81 220 ASN A C 1
ATOM 1667 O O . ASN A 1 220 ? -20.813 -15.699 4.072 1.00 86.81 220 ASN A O 1
ATOM 1671 N N . SER A 1 221 ? -20.994 -14.363 5.868 1.00 86.94 221 SER A N 1
ATOM 1672 C CA . SER A 1 221 ? -19.662 -14.633 6.411 1.00 86.94 221 SER A CA 1
ATOM 1673 C C . SER A 1 221 ? -19.643 -15.929 7.217 1.00 86.94 221 SER A C 1
ATOM 1675 O O . SER A 1 221 ? -20.508 -16.157 8.058 1.00 86.94 221 SER A O 1
ATOM 1677 N N . ALA A 1 222 ? -18.650 -16.785 6.969 1.00 88.38 222 ALA A N 1
ATOM 1678 C CA . ALA A 1 222 ? -18.437 -18.011 7.748 1.00 88.38 222 ALA A CA 1
ATOM 1679 C C . ALA A 1 222 ? -17.673 -17.749 9.058 1.00 88.38 222 ALA A C 1
ATOM 1681 O O . ALA A 1 222 ? -17.899 -18.436 10.050 1.00 88.38 222 ALA A O 1
ATOM 1682 N N . THR A 1 223 ? -16.802 -16.739 9.057 1.00 91.00 223 THR A N 1
ATOM 1683 C CA . THR A 1 223 ? -15.979 -16.336 10.200 1.00 91.00 223 THR A CA 1
ATOM 1684 C C . THR A 1 223 ? -16.250 -14.877 10.522 1.00 91.00 223 THR A C 1
ATOM 1686 O O . THR A 1 223 ? -16.279 -14.041 9.613 1.00 91.00 223 THR A O 1
ATOM 1689 N N . LEU A 1 224 ? -16.441 -14.598 11.807 1.00 93.69 224 LEU A N 1
ATOM 1690 C CA . LEU A 1 224 ? -16.535 -13.265 12.382 1.00 93.69 224 LEU A CA 1
ATOM 1691 C C . LEU A 1 224 ? -15.386 -13.075 13.368 1.00 93.69 224 LEU A C 1
ATOM 1693 O O . LEU A 1 224 ? -14.961 -14.033 14.011 1.00 93.69 224 LEU A O 1
ATOM 1697 N N . TYR A 1 225 ? -14.919 -11.842 13.483 1.00 94.50 225 TYR A N 1
ATOM 1698 C CA . TYR A 1 225 ? -14.087 -11.395 14.589 1.00 94.50 225 TYR A CA 1
ATOM 1699 C C . TYR A 1 225 ? -14.927 -10.552 15.545 1.00 94.50 225 TYR A C 1
ATOM 1701 O O . TYR A 1 225 ? -15.864 -9.892 15.092 1.00 94.50 225 TYR A O 1
ATOM 1709 N N . GLU A 1 226 ? -14.591 -10.606 16.828 1.00 95.00 226 GLU A N 1
ATOM 1710 C CA . GLU A 1 226 ? -15.231 -9.895 17.941 1.00 95.00 226 GLU A CA 1
ATOM 1711 C C . GLU A 1 226 ? -14.144 -9.227 18.788 1.00 95.00 226 GLU A C 1
ATOM 1713 O O . GLU A 1 226 ? -13.096 -9.832 19.013 1.00 95.00 226 GLU A O 1
ATOM 1718 N N . GLY A 1 227 ? -14.368 -7.990 19.219 1.00 93.56 227 GLY A N 1
ATOM 1719 C CA . GLY A 1 227 ? -13.443 -7.222 20.055 1.00 93.56 227 GLY A CA 1
ATOM 1720 C C . GLY A 1 227 ? -13.754 -5.730 19.996 1.00 93.56 227 GLY A C 1
ATOM 1721 O O . GLY A 1 227 ? -14.779 -5.324 19.449 1.00 93.56 227 GLY A O 1
ATOM 1722 N N . THR A 1 228 ? -12.859 -4.888 20.498 1.00 94.00 228 THR A N 1
ATOM 1723 C CA . THR A 1 228 ? -13.107 -3.443 20.616 1.00 94.00 228 THR A CA 1
ATOM 1724 C C . THR A 1 228 ? -13.220 -2.733 19.262 1.00 94.00 228 THR A C 1
ATOM 1726 O O . THR A 1 228 ? -12.653 -3.152 18.246 1.00 94.00 228 THR A O 1
ATOM 1729 N N . VAL A 1 229 ? -13.894 -1.575 19.246 1.00 93.31 229 VAL A N 1
ATOM 1730 C CA . VAL A 1 229 ? -13.947 -0.702 18.059 1.00 93.31 229 VAL A CA 1
ATOM 1731 C C . VAL A 1 229 ? -12.551 -0.258 17.594 1.00 93.31 229 VAL A C 1
ATOM 1733 O O . VAL A 1 229 ? -12.297 -0.198 16.390 1.00 93.31 229 VAL A O 1
ATOM 1736 N N . THR A 1 230 ? -11.611 -0.049 18.523 1.00 92.50 230 THR A N 1
ATOM 1737 C CA . THR A 1 230 ? -10.197 0.225 18.224 1.00 92.50 230 THR A CA 1
ATOM 1738 C C . THR A 1 230 ? -9.564 -0.913 17.423 1.00 92.50 230 THR A C 1
ATOM 1740 O O . THR A 1 230 ? -8.978 -0.665 16.370 1.00 92.50 230 THR A O 1
ATOM 1743 N N . GLU A 1 231 ? -9.712 -2.167 17.859 1.00 92.38 231 GLU A N 1
ATOM 1744 C CA . GLU A 1 231 ? -9.165 -3.341 17.160 1.00 92.38 231 GLU A CA 1
ATOM 1745 C C . GLU A 1 231 ? -9.817 -3.548 15.786 1.00 92.38 231 GLU A C 1
ATOM 1747 O O . GLU A 1 231 ? -9.139 -3.895 14.811 1.00 92.38 231 GLU A O 1
ATOM 1752 N N . ALA A 1 232 ? -11.117 -3.263 15.670 1.00 93.44 232 ALA A N 1
ATOM 1753 C CA . ALA A 1 232 ? -11.813 -3.269 14.391 1.00 93.44 232 ALA A CA 1
ATOM 1754 C C . ALA A 1 232 ? -11.199 -2.245 13.419 1.00 93.44 232 ALA A C 1
ATOM 1756 O O . ALA A 1 232 ? -10.812 -2.620 12.303 1.00 93.44 232 ALA A O 1
ATOM 1757 N N . ILE A 1 233 ? -11.032 -0.990 13.856 1.00 92.81 233 ILE A N 1
ATOM 1758 C CA . ILE A 1 233 ? -10.407 0.096 13.084 1.00 92.81 233 ILE A CA 1
ATOM 1759 C C . ILE A 1 233 ? -8.974 -0.276 12.688 1.00 92.81 233 ILE A C 1
ATOM 1761 O O . ILE A 1 233 ? -8.637 -0.219 11.505 1.00 92.81 233 ILE A O 1
ATOM 1765 N N . GLU A 1 234 ? -8.159 -0.765 13.623 1.00 91.19 234 GLU A N 1
ATOM 1766 C CA . GLU A 1 234 ? -6.769 -1.181 13.382 1.00 91.19 234 GLU A CA 1
ATOM 1767 C C . GLU A 1 234 ? -6.635 -2.367 12.421 1.00 91.19 234 GLU A C 1
ATOM 1769 O O . GLU A 1 234 ? -5.638 -2.490 11.699 1.00 91.19 234 GLU A O 1
ATOM 1774 N N . SER A 1 235 ? -7.659 -3.221 12.353 1.00 89.19 235 SER A N 1
ATOM 1775 C CA . SER A 1 235 ? -7.760 -4.289 11.356 1.00 89.19 235 SER A CA 1
ATOM 1776 C C . SER A 1 235 ? -8.211 -3.804 9.964 1.00 89.19 235 SER A C 1
ATOM 1778 O O . SER A 1 235 ? -8.240 -4.605 9.026 1.00 89.19 235 SER A O 1
ATOM 1780 N N . GLY A 1 236 ? -8.543 -2.516 9.810 1.00 89.00 236 GLY A N 1
ATOM 1781 C CA . GLY A 1 236 ? -9.014 -1.892 8.569 1.00 89.00 236 GLY A CA 1
ATOM 1782 C C . GLY A 1 236 ? -10.538 -1.809 8.424 1.00 89.00 236 GLY A C 1
ATOM 1783 O O . GLY A 1 236 ? -11.039 -1.828 7.299 1.00 89.00 236 GLY A 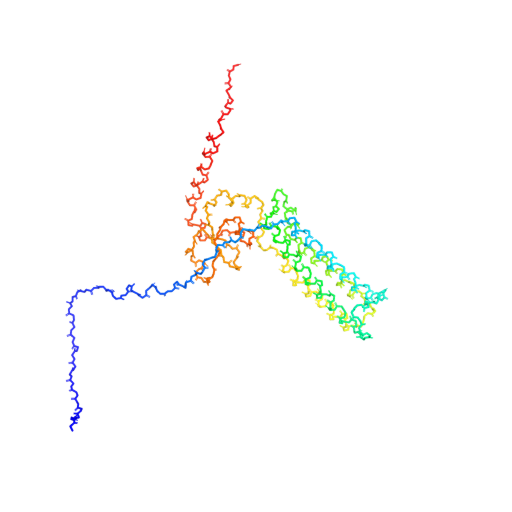O 1
ATOM 1784 N N . ARG A 1 237 ? -11.291 -1.757 9.532 1.00 93.50 237 ARG A N 1
ATOM 1785 C CA . ARG A 1 237 ? -12.738 -1.479 9.532 1.00 93.50 237 ARG A CA 1
ATOM 1786 C C . ARG A 1 237 ? -12.967 -0.064 10.028 1.00 93.50 237 ARG A C 1
ATOM 1788 O O . ARG A 1 237 ? -13.167 0.163 11.211 1.00 93.50 237 ARG A O 1
ATOM 1795 N N . THR A 1 238 ? -12.915 0.891 9.116 1.00 91.25 238 THR A N 1
ATOM 1796 C CA . THR A 1 238 ? -12.919 2.320 9.444 1.00 91.25 238 THR A CA 1
ATOM 1797 C C . THR A 1 238 ? -14.313 2.948 9.510 1.00 91.25 238 THR A C 1
ATOM 1799 O O . THR A 1 238 ? -14.430 4.119 9.850 1.00 91.25 238 THR A O 1
ATOM 1802 N N . ALA A 1 239 ? -15.381 2.193 9.224 1.00 91.19 239 ALA A N 1
ATOM 1803 C CA . ALA A 1 239 ? -16.753 2.701 9.236 1.00 91.19 239 ALA A CA 1
ATOM 1804 C C . ALA A 1 239 ? -17.753 1.739 9.897 1.00 91.19 239 ALA A C 1
ATOM 1806 O O . ALA A 1 239 ? -17.672 0.521 9.734 1.00 91.19 239 ALA A O 1
ATOM 1807 N N . ILE A 1 240 ? -18.772 2.293 10.554 1.00 93.06 240 ILE A N 1
ATOM 1808 C CA . ILE A 1 240 ? -19.917 1.529 11.058 1.00 93.06 240 ILE A CA 1
ATOM 1809 C C . ILE A 1 240 ? -20.796 0.996 9.909 1.00 93.06 240 ILE A C 1
ATOM 1811 O O . ILE A 1 240 ? -20.978 1.624 8.857 1.00 93.06 240 ILE A O 1
ATOM 1815 N N . CYS A 1 241 ? -21.378 -0.189 10.094 1.00 94.00 241 CYS A N 1
ATOM 1816 C CA . CYS A 1 241 ? -22.416 -0.717 9.217 1.00 94.00 241 CYS A CA 1
ATOM 1817 C C . CYS A 1 241 ? -23.652 0.192 9.231 1.00 94.00 241 CYS A C 1
ATOM 1819 O O . CYS A 1 241 ? -24.223 0.453 10.287 1.00 94.00 241 CYS A O 1
ATOM 1821 N N . SER A 1 242 ? -24.138 0.595 8.054 1.00 91.19 242 SER A N 1
ATOM 1822 C CA . SER A 1 242 ? -25.308 1.475 7.933 1.00 91.19 242 SER A CA 1
ATOM 1823 C C . SER A 1 242 ? -26.558 0.900 8.604 1.00 91.19 242 SER A C 1
ATOM 1825 O O . SER A 1 242 ? -27.320 1.656 9.192 1.00 91.19 242 SER A O 1
ATOM 1827 N N . PHE A 1 243 ? -26.758 -0.423 8.573 1.00 90.88 243 PHE A N 1
ATOM 1828 C CA . PHE A 1 243 ? -27.891 -1.063 9.251 1.00 90.88 243 PHE A CA 1
ATOM 1829 C C . PHE A 1 243 ? -27.789 -1.006 10.781 1.00 90.88 243 PHE A C 1
ATOM 1831 O O . PHE A 1 243 ? -28.818 -0.879 11.433 1.00 90.88 243 PHE A O 1
ATOM 1838 N N . CYS A 1 244 ? -26.578 -1.084 11.342 1.00 91.25 244 CYS A N 1
ATOM 1839 C CA . CYS A 1 244 ? -26.366 -0.918 12.782 1.00 91.25 244 CYS A CA 1
ATOM 1840 C C . CYS A 1 244 ? -26.515 0.557 13.175 1.00 91.25 244 CYS A C 1
ATOM 1842 O O . CYS A 1 244 ? -27.221 0.852 14.128 1.00 91.25 244 CYS A O 1
ATOM 1844 N N . ALA A 1 245 ? -25.962 1.488 12.387 1.00 89.50 245 ALA A N 1
ATOM 1845 C CA . ALA A 1 245 ? -26.118 2.924 12.629 1.00 89.50 245 ALA A CA 1
ATOM 1846 C C . ALA A 1 245 ? -27.599 3.343 12.731 1.00 89.50 245 ALA A C 1
ATOM 1848 O O . ALA A 1 245 ? -27.985 3.937 13.725 1.00 89.50 245 ALA A O 1
ATOM 1849 N N . HIS A 1 246 ? -28.455 2.932 11.783 1.00 87.62 246 HIS A N 1
ATOM 1850 C CA . HIS A 1 246 ? -29.900 3.228 11.836 1.00 87.62 246 HIS A CA 1
ATOM 1851 C C . HIS A 1 246 ? -30.647 2.470 12.954 1.00 87.62 246 HIS A C 1
ATOM 1853 O O . HIS A 1 246 ? -31.752 2.855 13.323 1.00 87.62 246 HIS A O 1
ATOM 1859 N N . ARG A 1 247 ? -30.101 1.353 13.462 1.00 86.56 247 ARG A N 1
ATOM 1860 C CA . ARG A 1 247 ? -30.712 0.566 14.551 1.00 86.56 247 ARG A CA 1
ATOM 1861 C C . ARG A 1 247 ? -30.457 1.209 15.916 1.00 86.56 247 ARG A C 1
ATOM 1863 O O . ARG A 1 247 ? -31.364 1.221 16.739 1.00 86.56 247 ARG A O 1
ATOM 1870 N N . HIS A 1 248 ? -29.254 1.745 16.119 1.00 82.38 248 HIS A N 1
ATOM 1871 C CA . HIS A 1 248 ? -28.799 2.331 17.383 1.00 82.38 248 HIS A CA 1
ATOM 1872 C C . HIS A 1 248 ? -28.819 3.870 17.389 1.00 82.38 248 HIS A C 1
ATOM 1874 O O . HIS A 1 248 ? -28.389 4.482 18.359 1.00 82.38 248 HIS A O 1
ATOM 1880 N N . GLU A 1 249 ? -29.356 4.511 16.344 1.00 71.94 249 GLU A N 1
ATOM 1881 C CA . GLU A 1 249 ? -29.409 5.976 16.184 1.00 71.94 249 GLU A CA 1
ATOM 1882 C C . GLU A 1 249 ? -30.046 6.691 17.394 1.00 71.94 249 GLU A C 1
ATOM 1884 O O . GLU A 1 249 ? -29.596 7.760 17.787 1.00 71.94 249 GLU A O 1
ATOM 1889 N N . GLY A 1 250 ? -31.045 6.072 18.040 1.00 60.34 250 GLY A N 1
ATOM 1890 C CA . GLY A 1 250 ? -31.680 6.597 19.258 1.00 60.34 250 GLY A CA 1
ATOM 1891 C C . GLY A 1 250 ? -31.018 6.199 20.586 1.00 60.34 250 GLY A C 1
ATOM 1892 O O . GLY A 1 250 ? -31.374 6.755 21.619 1.00 60.34 250 GLY A O 1
ATOM 1893 N N . GLU A 1 251 ? -30.088 5.244 20.580 1.00 61.56 251 GLU A N 1
ATOM 1894 C CA . GLU A 1 251 ? -29.322 4.805 21.761 1.00 61.56 251 GLU A CA 1
ATOM 1895 C C . GLU A 1 251 ? -28.020 5.617 21.879 1.00 61.56 251 GLU A C 1
ATOM 1897 O O . GLU A 1 251 ? -27.661 6.080 22.956 1.00 61.56 251 GLU A O 1
ATOM 1902 N N . TYR A 1 252 ? -27.394 5.905 20.735 1.00 59.56 252 TYR A N 1
ATOM 1903 C CA . TYR A 1 252 ? -26.178 6.712 20.591 1.00 59.56 252 TYR A CA 1
ATOM 1904 C C . TYR A 1 252 ? -26.357 8.166 21.068 1.00 59.56 252 TYR A C 1
ATOM 1906 O O . TYR A 1 252 ? -25.474 8.723 21.715 1.00 59.56 252 TYR A O 1
ATOM 1914 N N . GLU A 1 253 ? -27.514 8.780 20.792 1.00 58.78 253 GLU A N 1
ATOM 1915 C CA . GLU A 1 253 ? -27.844 10.132 21.274 1.00 58.78 253 GLU A CA 1
ATOM 1916 C C . GLU A 1 253 ? -28.085 10.168 22.797 1.00 58.78 253 GLU A C 1
ATOM 1918 O O . GLU A 1 253 ? -27.770 11.165 23.444 1.00 58.78 253 GLU A O 1
ATOM 1923 N N . LEU A 1 254 ? -28.598 9.080 23.389 1.00 56.00 254 LEU A N 1
ATOM 1924 C CA . LEU A 1 254 ? -28.778 8.967 24.843 1.00 56.00 254 LEU A CA 1
ATOM 1925 C C . LEU A 1 254 ? -27.438 8.777 25.566 1.00 56.00 254 LEU A C 1
ATOM 1927 O O . LEU A 1 254 ? -27.203 9.441 26.573 1.00 56.00 254 LEU A O 1
ATOM 1931 N N . ASP A 1 255 ? -26.540 7.939 25.039 1.00 59.88 255 ASP A N 1
ATOM 1932 C CA . ASP A 1 255 ? -25.197 7.770 25.613 1.00 59.88 255 ASP A CA 1
ATOM 1933 C C . ASP A 1 255 ? -24.371 9.066 25.499 1.00 59.88 255 ASP A C 1
ATOM 1935 O O . ASP A 1 255 ? -23.715 9.453 26.466 1.00 59.88 255 ASP A O 1
ATOM 1939 N N . LYS A 1 256 ? -24.469 9.812 24.383 1.00 59.00 256 LYS A N 1
ATOM 1940 C CA . LYS A 1 256 ? -23.840 11.144 24.260 1.00 59.00 256 LYS A CA 1
ATOM 1941 C C . LYS A 1 256 ? -24.338 12.124 25.328 1.00 59.00 256 LYS A C 1
ATOM 1943 O O . LYS A 1 256 ? -23.512 12.757 25.983 1.00 59.00 256 LYS A O 1
ATOM 1948 N N . LEU A 1 257 ? -25.654 12.210 25.546 1.00 57.94 257 LEU A N 1
ATOM 1949 C CA . LEU A 1 257 ? -26.239 13.070 26.583 1.00 57.94 257 LEU A CA 1
ATOM 1950 C C . LEU A 1 257 ? -25.791 12.666 27.994 1.00 57.94 257 LEU A C 1
ATOM 1952 O O . LEU A 1 257 ? -25.396 13.529 28.774 1.00 57.94 257 LEU A O 1
ATOM 1956 N N . ASN A 1 258 ? -25.779 11.367 28.309 1.00 59.44 258 ASN A N 1
ATOM 1957 C CA . ASN A 1 258 ? -25.323 10.872 29.610 1.00 59.44 258 ASN A CA 1
ATOM 1958 C C . ASN A 1 258 ? -23.824 11.136 29.846 1.00 59.44 258 ASN A C 1
ATOM 1960 O O . ASN A 1 258 ? -23.419 11.403 30.978 1.00 59.44 258 ASN A O 1
ATOM 1964 N N . VAL A 1 259 ? -22.990 11.077 28.800 1.00 64.44 259 VAL A N 1
ATOM 1965 C CA . VAL A 1 259 ? -21.562 11.423 28.890 1.00 64.44 259 VAL A CA 1
ATOM 1966 C C . VAL A 1 259 ? -21.371 12.929 29.091 1.00 64.44 259 VAL A C 1
ATOM 1968 O O . VAL A 1 259 ? -20.565 13.315 29.937 1.00 64.44 259 VAL A O 1
ATOM 1971 N N . GLU A 1 260 ? -22.113 13.789 28.387 1.00 66.19 260 GLU A N 1
ATOM 1972 C CA . GLU A 1 260 ? -22.073 15.242 28.620 1.00 66.19 260 GLU A CA 1
ATOM 1973 C C . GLU A 1 260 ? -22.562 15.613 30.032 1.00 66.19 260 GLU A C 1
ATOM 1975 O O . GLU A 1 260 ? -21.914 16.416 30.709 1.00 66.19 260 GLU A O 1
ATOM 1980 N N . GLU A 1 261 ? -23.637 14.983 30.519 1.00 66.19 261 GLU A N 1
ATOM 1981 C CA . GLU A 1 261 ? -24.141 15.158 31.887 1.00 66.19 261 GLU A CA 1
ATOM 1982 C C . GLU A 1 261 ? -23.088 14.727 32.921 1.00 66.19 261 GLU A C 1
ATOM 1984 O O . GLU A 1 261 ? -22.718 15.528 33.784 1.00 66.19 261 GLU A O 1
ATOM 1989 N N . ALA A 1 262 ? -22.499 13.534 32.779 1.00 59.28 262 ALA A N 1
ATOM 1990 C CA . ALA A 1 262 ? -21.450 13.046 33.676 1.00 59.28 262 ALA A CA 1
ATOM 1991 C C . ALA A 1 262 ? -20.175 13.913 33.652 1.00 59.28 262 ALA A C 1
ATOM 1993 O O . ALA A 1 262 ? -19.550 14.131 34.692 1.00 59.28 262 ALA A O 1
ATOM 1994 N N . VAL A 1 263 ? -19.782 14.451 32.492 1.00 67.06 263 VAL A N 1
ATOM 1995 C CA . VAL A 1 263 ? -18.656 15.397 32.387 1.00 67.06 263 VAL A CA 1
ATOM 1996 C C . VAL A 1 263 ? -18.988 16.730 33.068 1.00 67.06 263 VAL A C 1
ATOM 1998 O O . VAL A 1 263 ? -18.109 17.313 33.706 1.00 67.06 263 VAL A O 1
ATOM 2001 N N . SER A 1 264 ? -20.242 17.188 32.997 1.00 62.97 264 SER A N 1
ATOM 2002 C CA . SER A 1 264 ? -20.701 18.399 33.692 1.00 62.97 264 SER A CA 1
ATOM 2003 C C . SER A 1 264 ? -20.801 18.228 35.215 1.00 62.97 264 SER A C 1
ATOM 2005 O O . SER A 1 264 ? -20.516 19.167 35.950 1.00 62.97 264 SER A O 1
ATOM 2007 N N . GLU A 1 265 ? -21.114 17.025 35.710 1.00 65.19 265 GLU A N 1
ATOM 2008 C CA . GLU A 1 265 ? -21.132 16.725 37.151 1.00 65.19 265 GLU A CA 1
ATOM 2009 C C . GLU A 1 265 ? -19.708 16.622 37.738 1.00 65.19 265 GLU A C 1
ATOM 2011 O O . GLU A 1 265 ? -19.457 17.028 38.874 1.00 65.19 265 GLU A O 1
ATOM 2016 N N . VAL A 1 266 ? -18.742 16.132 36.949 1.00 64.19 266 VAL A N 1
ATOM 2017 C CA . VAL A 1 266 ? -17.324 16.012 37.345 1.00 64.19 266 VAL A CA 1
ATOM 2018 C C . VAL A 1 266 ? -16.574 17.354 37.298 1.00 64.19 266 VAL A C 1
ATOM 2020 O O . VAL A 1 266 ? -15.564 17.519 37.990 1.00 64.19 266 VAL A O 1
ATOM 2023 N N . LEU A 1 267 ? -17.060 18.330 36.526 1.00 52.38 267 LEU A N 1
ATOM 2024 C CA . LEU A 1 267 ? -16.528 19.694 36.467 1.00 52.38 267 LEU A CA 1
ATOM 2025 C C . LEU A 1 267 ? -17.499 20.675 37.147 1.00 52.38 267 LEU A C 1
ATOM 2027 O O . LEU A 1 267 ? -18.321 21.275 36.455 1.00 52.38 267 LEU A O 1
ATOM 2031 N N . PRO A 1 268 ? -17.407 20.892 38.477 1.00 53.56 268 PRO A N 1
ATOM 2032 C CA . PRO A 1 268 ? -18.265 21.860 39.146 1.00 53.56 268 PRO A CA 1
ATOM 2033 C C . PRO A 1 268 ? -18.070 23.243 38.523 1.00 53.56 268 PRO A C 1
ATOM 2035 O O . PRO A 1 268 ? -16.939 23.727 38.425 1.00 53.56 268 PRO A O 1
ATOM 2038 N N . ASP A 1 269 ? -19.183 23.860 38.125 1.00 53.31 269 ASP A N 1
ATOM 2039 C CA . ASP A 1 269 ? -19.225 25.199 37.546 1.00 53.31 269 ASP A CA 1
ATOM 2040 C C . ASP A 1 269 ? -18.413 26.172 38.411 1.00 53.31 269 ASP A C 1
ATOM 2042 O O . ASP A 1 269 ? -18.793 26.504 39.539 1.00 53.31 269 ASP A O 1
ATOM 2046 N N . THR A 1 270 ? -17.282 26.650 37.882 1.00 50.81 270 THR A N 1
ATOM 2047 C CA . THR A 1 270 ? -16.586 27.812 38.439 1.00 50.81 270 THR A CA 1
ATOM 2048 C C . THR A 1 270 ? -17.364 29.058 38.037 1.00 50.81 270 THR A C 1
ATOM 2050 O O . THR A 1 270 ? -16.882 29.883 37.254 1.00 50.81 270 THR A O 1
ATOM 2053 N N . GLY A 1 271 ? -18.587 29.146 38.560 1.00 45.78 271 GLY A N 1
ATOM 2054 C CA . GLY A 1 271 ? -19.548 30.179 38.246 1.00 45.78 271 GLY A CA 1
ATOM 2055 C C . GLY A 1 271 ? -18.930 31.536 38.522 1.00 45.78 271 GLY A C 1
ATOM 2056 O O . GLY A 1 271 ? -18.561 31.863 39.652 1.00 45.78 271 GLY A O 1
ATOM 2057 N N . THR A 1 272 ? -18.796 32.338 37.471 1.00 48.34 272 THR A N 1
ATOM 2058 C CA . THR A 1 272 ? -18.398 33.734 37.601 1.00 48.34 272 THR A CA 1
ATOM 2059 C C . THR A 1 272 ? -19.547 34.506 38.243 1.00 48.34 272 THR A C 1
ATOM 2061 O O . THR A 1 272 ? -20.400 35.049 37.538 1.00 48.34 272 THR A O 1
ATOM 2064 N N . GLU A 1 273 ? -19.576 34.559 39.576 1.00 42.88 273 GLU A N 1
ATOM 2065 C CA . GLU A 1 273 ? -20.442 35.484 40.306 1.00 42.88 273 GLU A CA 1
ATOM 2066 C C . GLU A 1 273 ? -20.048 36.923 39.951 1.00 42.88 273 GLU A C 1
ATOM 2068 O O . GLU A 1 273 ? -19.039 37.465 40.406 1.00 42.88 273 GLU A O 1
ATOM 2073 N N . GLY A 1 274 ? -20.850 37.550 39.094 1.00 47.91 274 GLY A N 1
ATOM 2074 C CA . GLY A 1 274 ? -20.781 38.982 38.856 1.00 47.91 274 GLY A CA 1
ATOM 2075 C C . GLY A 1 274 ? -21.592 39.734 39.907 1.00 47.91 274 GLY A C 1
ATOM 2076 O O . GLY A 1 274 ? -22.791 39.498 40.032 1.00 47.91 274 GLY A O 1
ATOM 2077 N N . GLY A 1 275 ? -20.965 40.691 40.597 1.00 42.38 275 GLY A N 1
ATOM 2078 C CA . GLY A 1 275 ? -21.691 41.710 41.362 1.00 42.38 275 GLY A CA 1
ATOM 2079 C C . GLY A 1 275 ? -20.993 42.215 42.622 1.00 42.38 275 GLY A C 1
ATOM 2080 O O . GLY A 1 275 ? -21.301 41.745 43.713 1.00 42.38 275 GLY A O 1
ATOM 2081 N N . ASN A 1 276 ? -20.141 43.240 42.487 1.00 39.59 276 ASN A N 1
ATOM 2082 C CA . ASN A 1 276 ? -20.512 44.633 42.813 1.00 39.59 276 ASN A CA 1
ATOM 2083 C C . ASN A 1 276 ? -19.383 45.615 42.444 1.00 39.59 276 ASN A C 1
ATOM 2085 O O . ASN A 1 276 ? -18.233 45.361 42.863 1.00 39.59 276 ASN A O 1
#

Radius of gyration: 31.71 Å; Cα contacts (8 Å, |Δi|>4): 301; chains: 1; bounding box: 94×114×73 Å

Solvent-accessible surface area (backbone atoms only — not comparable to full-atom values): 16002 Å² total; per-residue (Å²): 138,82,91,82,90,81,91,85,86,87,86,87,88,83,91,88,84,92,82,86,71,87,76,71,75,71,77,80,79,79,76,84,70,84,57,46,74,39,78,59,76,81,75,88,67,56,32,67,59,27,42,53,52,15,52,54,29,42,53,50,20,45,46,33,48,52,51,45,51,33,46,75,69,66,77,44,80,68,64,93,80,52,85,88,73,82,60,69,52,59,57,46,50,52,34,52,53,51,24,40,53,32,42,35,53,17,14,51,32,36,52,46,15,36,43,63,57,30,50,51,64,92,43,61,68,58,28,49,52,66,59,37,38,31,29,56,49,29,50,63,50,37,49,61,53,42,54,50,43,72,72,45,81,89,51,58,72,65,47,36,53,53,49,38,53,52,40,53,52,41,34,53,54,29,27,66,66,15,49,61,93,64,81,52,32,40,65,59,52,50,52,48,60,74,65,54,84,66,59,29,26,32,43,95,82,53,53,38,30,27,67,50,82,81,41,77,88,50,70,85,49,59,50,34,36,36,38,45,57,63,55,40,23,41,73,52,20,61,40,74,32,68,74,42,51,72,70,40,54,78,53,50,57,49,52,53,51,54,51,53,51,52,52,50,68,74,47,72,79,84,70,82,82,82,86,134

pLDDT: mean 78.99, std 21.11, range [26.91, 98.06]

Nearest PDB structures (foldseek):
  3o43-assembly1_A  TM=3.537E-01  e=7.695E+00  synthetic construct
  7v3z-assembly1_A  TM=3.403E-01  e=6.968E+00  Homo sapiens
  4tql-assembly2_B  TM=2.581E-01  e=6.005E+00  synthetic construct

Mean predicted aligned error: 13.37 Å

Foldseek 3Di:
DDDDDDDDDDDDDDDDDDDDDPPPPPPPPPAQQAAAEDAFDDPPDDLVVLLVLLVVLLVVLLVLLVVLVCVLVVVDDPVVPDPPDDDNLVSLLVSLVSSLVSLLSSLVSLCLSCLLPNAACPPVVVNCCSQQVSLVSLCVRLVVVLVCLCPDPPDDPVSSVVSNVSSVVSSVVSNVSNHDPQGAHPVLLVLQQQQLPAKWKDALPDQAIENDPVPPVCRVGRYMYIDGPSSSSSSRNSYYDPSRCVVCVVVSVVSVVVVVVVVCVVDDPPDPDDDD

Secondary structure (DSSP, 8-state):
---------------------TTTTSSSS------EEEEPPP----HHHHHHHHHHHHHHHHHHHHHHHHHHTTS---GGG-SS---HHHHHHHHHHHHHHHHHHHHHHHHHHHHHSPPPTTSHHHHHHHHSHHHHHHHHHHHHHHHHHHH-SSS-HHHHHHHHHHHHHHHHHHHHHH--SS---HHHHHHHHHH--S-EEE-SS-SEEES-TT-GGGTT-SEEEEE-HHHHHHTT--EE-HHHHHHHHHHHHHHHHHHHHHHHHHS---------

Sequence (276 aa):
MAPKIIRASDGQEVKPAAAEPAVKKAAAAAGKKAQTVVEATPTKGSALGYRIGAIVLWLIAIGCEIMAIMALLKNFVIRFTTNGNTNMLITLILFIVLDLIFAIIAAQLWKKANHIDPPSEKNKFLFYLISELGVIMACICFIPLIIILLKNDKLDKKTKTIASIVAIVALLITGAASADYHPISSEQKAEAEQTITGDVYWTPFGHKYHLDQDCGALSNSATLYEGTVTEAIESGRTAICSFCAHRHEGEYELDKLNVEEAVSEVLPDTGTEGGN